Protein AF-A0A150SL17-F1 (afdb_monomer)

Sequence (230 aa):
MARSIPFDPTPYLRPPKLDVRQAVALSIALLSALPRDATDGMKRTARAVRKTTLAMNKAWDQKRRASGAPKPASKAKADYRVDTAWAALKMRVDACALLPAEAHPRAERAREIVRLLFPEGLEFLKLAMDLEWAESNALLGRIAEDDALGKDLVAITGPEFLAEVRAAHEAYGEVLGITKAHEAPADVAALREPLRELVSAIGDYLLQVVAGVDRERPETVQSARAALAP

Radius of gyration: 32.73 Å; Cα contacts (8 Å, |Δi|>4): 212; chains: 1; bounding box: 56×26×106 Å

pLDDT: mean 86.22, std 15.2, range [35.78, 98.62]

Mean predicted aligned error: 14.67 Å

Secondary structure (DSSP, 8-state):
---PPP---GGGSS-----HHHHHHHHHHHHHT--TT--HHHHHHHHHHHHHHHHHHHHHHHHHHHTTSPPS--HHHHHHHHHHHHHHHHHHHHHHHTS-TTT-THHHHHHHHHHHH-TTTTGGGGS-HHHHHHHHHHHHHHHHH-HHHHHHHHHHH-HHHHHHHHHHHHHHHHHHTSSSPPPS-HHHHHHHHHHHHHHHHHHHHHHHHHHT--TT-HHHHHHHHHHT--

Foldseek 3Di:
DDPQDDDDLVVLLAFDDDDLVRLLVVLVLLLVLQDPPADPLLVVLNVLLVVLSVVLVVLVVVLVVVVVPDDLQALVRLLVQLLVLLVLLLVLLVVLLPDDCVVPVLNVVSVVLCCVQPVPHSVLSVDDLVSSLVSLVVSVVVLVVDVVNVVSSCVRRPPVSVVSNVVSSCSSCVNVCNNPPPPPPVPVVSNPVSSVSSSVSSSSSSVSLVVQDDSVDVVSVVSSCSSPVD

Structure (mmCIF, N/CA/C/O backbone):
data_AF-A0A150SL17-F1
#
_entry.id   AF-A0A150SL17-F1
#
loop_
_atom_site.group_PDB
_atom_site.id
_atom_site.type_symbol
_atom_site.label_atom_id
_atom_site.label_alt_id
_atom_site.label_comp_id
_atom_site.label_asym_id
_atom_site.label_entity_id
_atom_site.label_seq_id
_atom_site.pdbx_PDB_ins_code
_atom_site.Cartn_x
_atom_site.Cartn_y
_atom_site.Cartn_z
_atom_site.occupancy
_atom_site.B_iso_or_equiv
_atom_site.auth_seq_id
_atom_site.auth_comp_id
_atom_site.auth_asym_id
_atom_site.auth_atom_id
_atom_site.pdbx_PDB_model_num
ATOM 1 N N . MET A 1 1 ? -35.765 -9.775 60.567 1.00 46.03 1 MET A N 1
ATOM 2 C CA . MET A 1 1 ? -34.375 -9.636 60.081 1.00 46.03 1 MET A CA 1
ATOM 3 C C . MET A 1 1 ? -34.415 -9.619 58.562 1.00 46.03 1 MET A C 1
ATOM 5 O O . MET A 1 1 ? -34.905 -10.583 57.983 1.00 46.03 1 MET A O 1
ATOM 9 N N . ALA A 1 2 ? -34.032 -8.511 57.922 1.00 52.84 2 ALA A N 1
ATOM 10 C CA . ALA A 1 2 ? -34.023 -8.422 56.462 1.00 52.84 2 ALA A CA 1
ATOM 11 C C . ALA A 1 2 ? -32.976 -9.401 55.904 1.00 52.84 2 ALA A C 1
ATOM 13 O O . ALA A 1 2 ? -31.840 -9.429 56.372 1.00 52.84 2 ALA A O 1
ATOM 14 N N . ARG A 1 3 ? -33.367 -10.258 54.953 1.00 57.28 3 ARG A N 1
ATOM 15 C CA . ARG A 1 3 ? -32.444 -11.198 54.301 1.00 57.28 3 ARG A CA 1
ATOM 16 C C . ARG A 1 3 ? -31.442 -10.388 53.471 1.00 57.28 3 ARG A C 1
ATOM 18 O O . ARG A 1 3 ? -31.843 -9.774 52.486 1.00 57.28 3 ARG A O 1
ATOM 25 N N . SER A 1 4 ? -30.169 -10.383 53.869 1.00 60.91 4 SER A N 1
ATOM 26 C CA . SER A 1 4 ? -29.088 -9.778 53.082 1.00 60.91 4 SER A CA 1
ATOM 27 C C . SER A 1 4 ? -29.035 -10.445 51.704 1.00 60.91 4 SER A C 1
ATOM 29 O O . SER A 1 4 ? -28.953 -11.671 51.604 1.00 60.91 4 SER A O 1
ATOM 31 N N . ILE A 1 5 ? -29.147 -9.651 50.637 1.00 68.94 5 ILE A N 1
ATOM 32 C CA . ILE A 1 5 ? -29.019 -10.156 49.269 1.00 68.94 5 ILE A CA 1
ATOM 33 C C . ILE A 1 5 ? -27.518 -10.327 48.986 1.00 68.94 5 ILE A C 1
ATOM 35 O O . ILE A 1 5 ? -26.783 -9.342 49.065 1.00 68.94 5 ILE A O 1
ATOM 39 N N . PRO A 1 6 ? -27.037 -11.535 48.633 1.00 81.62 6 PRO A N 1
ATOM 40 C CA . PRO A 1 6 ? -25.618 -11.747 48.373 1.00 81.62 6 PRO A CA 1
ATOM 41 C C . PRO A 1 6 ? -25.156 -10.926 47.160 1.00 81.62 6 PRO A C 1
ATOM 43 O O . PRO A 1 6 ? -25.767 -10.977 46.090 1.00 81.62 6 PRO A O 1
ATOM 46 N N . PHE A 1 7 ? -24.067 -10.176 47.317 1.00 86.25 7 PHE A N 1
ATOM 47 C CA . PHE A 1 7 ? -23.418 -9.414 46.250 1.00 86.25 7 PHE A CA 1
ATOM 48 C C . PHE A 1 7 ? -21.916 -9.704 46.265 1.00 86.25 7 PHE A C 1
ATOM 50 O O . PHE A 1 7 ? -21.233 -9.397 47.251 1.00 86.25 7 PHE A O 1
ATOM 57 N N . ASP A 1 8 ? -21.429 -10.310 45.181 1.00 89.12 8 ASP A N 1
ATOM 58 C CA . ASP A 1 8 ? -20.013 -10.592 44.957 1.00 89.12 8 ASP A CA 1
ATOM 59 C C . ASP A 1 8 ? -19.391 -9.481 44.091 1.00 89.12 8 ASP A C 1
ATOM 61 O O . ASP A 1 8 ? -19.753 -9.354 42.919 1.00 89.12 8 ASP A O 1
ATOM 65 N N . PRO A 1 9 ? -18.480 -8.657 44.644 1.00 89.06 9 PRO A N 1
ATOM 66 C CA . PRO A 1 9 ? -17.829 -7.589 43.895 1.00 89.06 9 PRO A CA 1
ATOM 67 C C . PRO A 1 9 ? -16.685 -8.088 42.999 1.00 89.06 9 PRO A C 1
ATOM 69 O O . PRO A 1 9 ? -16.216 -7.337 42.144 1.00 89.06 9 PRO A O 1
ATOM 72 N N . THR A 1 10 ? -16.211 -9.324 43.189 1.00 89.88 10 THR A N 1
ATOM 73 C CA . THR A 1 10 ? -14.970 -9.843 42.591 1.00 89.88 10 THR A CA 1
ATOM 74 C C . THR A 1 10 ? -14.913 -9.728 41.060 1.00 89.88 10 THR A C 1
ATOM 76 O O . THR A 1 10 ? -13.873 -9.293 40.554 1.00 89.88 10 THR A O 1
ATOM 79 N N . PRO A 1 11 ? -15.991 -10.018 40.298 1.00 88.31 11 PRO A N 1
ATOM 80 C CA . PRO A 1 11 ? -15.974 -9.908 38.835 1.00 88.31 11 PRO A CA 1
ATOM 81 C C . PRO A 1 11 ? -15.748 -8.483 38.312 1.00 88.31 11 PRO A C 1
ATOM 83 O O . PRO A 1 11 ? -15.332 -8.309 37.171 1.00 88.31 11 PRO A O 1
ATOM 86 N N . TYR A 1 12 ? -16.004 -7.466 39.138 1.00 89.69 12 TYR A N 1
ATOM 87 C CA . TYR A 1 12 ? -16.005 -6.058 38.735 1.00 89.69 12 TYR A CA 1
ATOM 88 C C . TYR A 1 12 ? -14.719 -5.315 39.118 1.00 89.69 12 TYR A C 1
ATOM 90 O O . TYR A 1 12 ? -14.548 -4.153 38.757 1.00 89.69 12 TYR A O 1
ATOM 98 N N . LEU A 1 13 ? -13.797 -5.970 39.836 1.00 86.44 13 LEU A N 1
ATOM 99 C CA . LEU A 1 13 ? -12.537 -5.360 40.284 1.00 86.44 13 LEU A CA 1
ATOM 100 C C . LEU A 1 13 ? -11.527 -5.157 39.149 1.00 86.44 13 LEU A C 1
ATOM 102 O O . LEU A 1 13 ? -10.597 -4.362 39.280 1.00 86.44 13 LEU A O 1
ATOM 106 N N . ARG A 1 14 ? -11.683 -5.884 38.038 1.00 82.75 14 ARG A N 1
ATOM 107 C CA . ARG A 1 14 ? -10.845 -5.740 36.850 1.00 82.75 14 ARG A CA 1
ATOM 108 C C . ARG A 1 14 ? -11.740 -5.667 35.613 1.00 82.75 14 ARG A C 1
ATOM 110 O O . ARG A 1 14 ? -12.498 -6.607 35.383 1.00 82.75 14 ARG A O 1
ATOM 117 N N . PRO A 1 15 ? -11.625 -4.616 34.785 1.00 80.31 15 PRO A N 1
ATOM 118 C CA . PRO A 1 15 ? -12.366 -4.565 33.536 1.00 80.31 15 PRO A CA 1
ATOM 119 C C . PRO A 1 15 ? -11.930 -5.710 32.599 1.00 80.31 15 PRO A C 1
ATOM 121 O O . PRO A 1 15 ? -10.758 -6.112 32.614 1.00 80.31 15 PRO A O 1
ATOM 124 N N . PRO A 1 16 ? -12.849 -6.257 31.784 1.00 80.38 16 PRO A N 1
ATOM 125 C CA . PRO A 1 16 ? -12.538 -7.353 30.873 1.00 80.38 16 PRO A CA 1
ATOM 126 C C . PRO A 1 16 ? -11.528 -6.930 29.796 1.00 80.38 16 PRO A C 1
ATOM 128 O O . PRO A 1 16 ? -11.310 -5.746 29.532 1.00 80.38 16 PRO A O 1
ATOM 131 N N . LYS A 1 17 ? -10.903 -7.915 29.142 1.00 85.12 17 LYS A N 1
ATOM 132 C CA . LYS A 1 17 ? -10.100 -7.662 27.938 1.00 85.12 17 LYS A CA 1
ATOM 133 C C . LYS A 1 17 ? -11.054 -7.366 26.784 1.00 85.12 17 LYS A C 1
ATOM 135 O O . LYS A 1 17 ? -11.817 -8.247 26.403 1.00 85.12 17 LYS A O 1
ATOM 140 N N . LEU A 1 18 ? -10.999 -6.148 26.253 1.00 83.56 18 LEU A N 1
ATOM 141 C CA . LEU A 1 18 ? -11.913 -5.671 25.217 1.00 83.56 18 LEU A CA 1
ATOM 142 C C . LEU A 1 18 ? -11.140 -5.178 23.994 1.00 83.56 18 LEU A C 1
ATOM 144 O O . LEU A 1 18 ? -10.108 -4.518 24.129 1.00 83.56 18 LEU A O 1
ATOM 148 N N . ASP A 1 19 ? -11.672 -5.455 22.807 1.00 81.81 19 ASP A N 1
ATOM 149 C CA . ASP A 1 19 ? -11.332 -4.709 21.598 1.00 81.81 19 ASP A CA 1
ATOM 150 C C . ASP A 1 19 ? -12.090 -3.364 21.529 1.00 81.81 19 ASP A C 1
ATOM 152 O O . ASP A 1 19 ? -12.929 -3.049 22.375 1.00 81.81 19 ASP A O 1
ATOM 156 N N . VAL A 1 20 ? -11.806 -2.548 20.509 1.00 79.56 20 VAL A N 1
ATOM 157 C CA . VAL A 1 20 ? -12.430 -1.224 20.331 1.00 79.56 20 VAL A CA 1
ATOM 158 C C . VAL A 1 20 ? -13.957 -1.290 20.236 1.00 79.56 20 VAL A C 1
ATOM 160 O O . VAL A 1 20 ? -14.644 -0.478 20.854 1.00 79.56 20 VAL A O 1
ATOM 163 N N . ARG A 1 21 ? -14.508 -2.229 19.460 1.00 80.12 21 ARG A N 1
ATOM 164 C CA . ARG A 1 21 ? -15.960 -2.321 19.246 1.00 80.12 21 ARG A CA 1
ATOM 165 C C . ARG A 1 21 ? -16.650 -2.802 20.512 1.00 80.12 21 ARG A C 1
ATOM 167 O O . ARG A 1 21 ? -17.685 -2.255 20.878 1.00 80.12 21 ARG A O 1
ATOM 174 N N . GLN A 1 22 ? -16.052 -3.779 21.187 1.00 84.62 22 GLN A N 1
ATOM 175 C CA . GLN A 1 22 ? -16.533 -4.294 22.461 1.00 84.62 22 GLN A CA 1
ATOM 176 C C . GLN A 1 22 ? -16.503 -3.208 23.544 1.00 84.62 22 GLN A C 1
ATOM 178 O O . GLN A 1 22 ? -17.488 -3.040 24.257 1.00 84.62 22 GLN A O 1
ATOM 183 N N . ALA A 1 23 ? -15.427 -2.418 23.628 1.00 86.88 23 ALA A N 1
ATOM 184 C CA . ALA A 1 23 ? -15.307 -1.328 24.595 1.00 86.88 23 ALA A CA 1
ATOM 185 C C . ALA A 1 23 ? -16.341 -0.214 24.367 1.00 86.88 23 ALA A C 1
ATOM 187 O O . ALA A 1 23 ? -16.942 0.263 25.327 1.00 86.88 23 ALA A O 1
ATOM 188 N N . VAL A 1 24 ? -16.593 0.171 23.109 1.00 84.81 24 VAL A N 1
ATOM 189 C CA . VAL A 1 24 ? -17.626 1.167 22.763 1.00 84.81 24 VAL A CA 1
ATOM 190 C C . VAL A 1 24 ? -19.038 0.628 23.014 1.00 84.81 24 VAL A C 1
ATOM 192 O O . VAL A 1 24 ? -19.893 1.351 23.518 1.00 84.81 24 VAL A O 1
ATOM 195 N N . ALA A 1 25 ? -19.305 -0.637 22.682 1.00 85.12 25 ALA A N 1
ATOM 196 C CA . ALA A 1 25 ? -20.612 -1.244 22.922 1.00 85.12 25 ALA A CA 1
ATOM 197 C C . ALA A 1 25 ? -20.915 -1.345 24.425 1.00 85.12 25 ALA A C 1
ATOM 199 O O . ALA A 1 25 ? -21.986 -0.924 24.869 1.00 85.12 25 ALA A O 1
ATOM 200 N N . LEU A 1 26 ? -19.949 -1.831 25.211 1.00 90.94 26 LEU A N 1
ATOM 201 C CA . LEU A 1 26 ? -20.079 -1.940 26.661 1.00 90.94 26 LEU A CA 1
ATOM 202 C C . LEU A 1 26 ? -20.258 -0.564 27.311 1.00 90.94 26 LEU A C 1
ATOM 204 O O . LEU A 1 26 ? -21.114 -0.406 28.177 1.00 90.94 26 LEU A O 1
ATOM 208 N N . SER A 1 27 ? -19.508 0.455 26.880 1.00 91.06 27 SER A N 1
ATOM 209 C CA . SER A 1 27 ? -19.639 1.794 27.456 1.00 91.06 27 SER A CA 1
ATOM 210 C C . SER A 1 27 ? -21.027 2.396 27.228 1.00 91.06 27 SER A C 1
ATOM 212 O O . SER A 1 27 ? -21.600 2.972 28.150 1.00 91.06 27 SER A O 1
ATOM 214 N N . ILE A 1 28 ? -21.615 2.219 26.041 1.00 87.81 28 ILE A N 1
ATOM 215 C CA . ILE A 1 28 ? -22.987 2.663 25.747 1.00 87.81 28 ILE A CA 1
ATOM 216 C C . ILE A 1 28 ? -23.998 1.922 26.628 1.00 87.81 28 ILE A C 1
ATOM 218 O O . ILE A 1 28 ? -24.913 2.551 27.169 1.00 87.81 28 ILE A O 1
ATOM 222 N N . ALA A 1 29 ? -23.830 0.609 26.797 1.00 90.38 29 ALA A N 1
ATOM 223 C CA . ALA A 1 29 ? -24.728 -0.199 27.611 1.00 90.38 29 ALA A CA 1
ATOM 224 C C . ALA A 1 29 ? -24.665 0.196 29.098 1.00 90.38 29 ALA A C 1
ATOM 226 O O . ALA A 1 29 ? -25.706 0.450 29.702 1.00 90.38 29 ALA A O 1
ATOM 227 N N . LEU A 1 30 ? -23.462 0.375 29.657 1.00 92.62 30 LEU A N 1
ATOM 228 C CA . LEU A 1 30 ? -23.260 0.833 31.039 1.00 92.62 30 LEU A CA 1
ATOM 229 C C . LEU A 1 30 ? -23.825 2.240 31.281 1.00 92.62 30 LEU A C 1
ATOM 231 O O . LEU A 1 30 ? -24.457 2.484 32.307 1.00 92.62 30 LEU A O 1
ATOM 235 N N . LEU A 1 31 ? -23.641 3.167 30.333 1.00 92.75 31 LEU A N 1
ATOM 236 C CA . LEU A 1 31 ? -24.219 4.514 30.419 1.00 92.75 31 LEU A CA 1
ATOM 237 C C . LEU A 1 31 ? -25.751 4.496 30.360 1.00 92.75 31 LEU A C 1
ATOM 239 O O . LEU A 1 31 ? -26.393 5.322 31.005 1.00 92.75 31 LEU A O 1
ATOM 243 N N . SER A 1 32 ? -26.329 3.565 29.599 1.00 91.94 32 SER A N 1
ATOM 244 C CA . SER A 1 32 ? -27.784 3.387 29.497 1.00 91.94 32 SER A CA 1
ATOM 245 C C . SER A 1 32 ? -28.373 2.731 30.747 1.00 91.94 32 SER A C 1
ATOM 247 O O . SER A 1 32 ? -29.519 3.000 31.097 1.00 91.94 32 SER A O 1
ATOM 249 N N . ALA A 1 33 ? -27.581 1.903 31.431 1.00 93.56 33 ALA A N 1
ATOM 250 C CA . ALA A 1 33 ? -27.942 1.239 32.677 1.00 93.56 33 ALA A CA 1
ATOM 251 C C . ALA A 1 33 ? -27.667 2.091 33.933 1.00 93.56 33 ALA A C 1
ATOM 253 O O . ALA A 1 33 ? -27.888 1.619 35.048 1.00 93.56 33 ALA A O 1
ATOM 254 N N . LEU A 1 34 ? -27.192 3.337 33.785 1.00 92.88 34 LEU A N 1
ATOM 255 C CA . LEU A 1 34 ? -26.924 4.229 34.915 1.00 92.88 34 LEU A CA 1
ATOM 256 C C . LEU A 1 34 ? -28.197 4.419 35.771 1.00 92.88 34 LEU A C 1
ATOM 258 O O . LEU A 1 34 ? -29.212 4.889 35.245 1.00 92.88 34 LEU A O 1
ATOM 262 N N . PRO A 1 35 ? -28.161 4.120 37.085 1.00 89.00 35 PRO A N 1
ATOM 263 C CA . PRO A 1 35 ? -29.331 4.260 37.944 1.00 89.00 35 PRO A CA 1
ATOM 264 C C . PRO A 1 35 ? -29.845 5.699 38.033 1.00 89.00 35 PRO A C 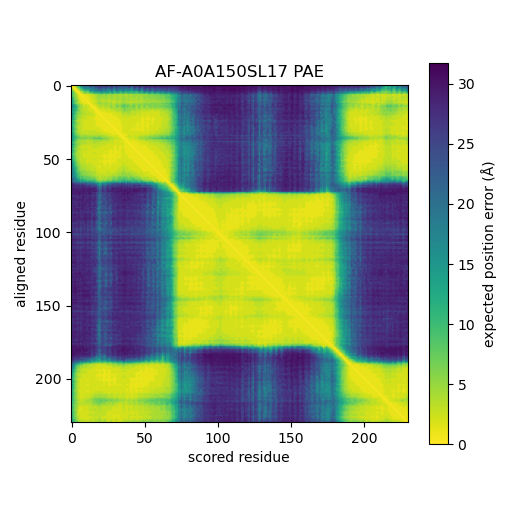1
ATOM 266 O O . PRO A 1 35 ? -29.077 6.664 38.006 1.00 89.00 35 PRO A O 1
ATOM 269 N N . ARG A 1 36 ? -31.162 5.860 38.208 1.00 86.19 36 ARG A N 1
ATOM 270 C CA . ARG A 1 36 ? -31.786 7.188 38.387 1.00 86.19 36 ARG A CA 1
ATOM 271 C C . ARG A 1 36 ? -31.316 7.882 39.666 1.00 86.19 36 ARG A C 1
ATOM 273 O O . ARG A 1 36 ? -31.176 9.101 39.691 1.00 86.19 36 ARG A O 1
ATOM 280 N N . ASP A 1 37 ? -31.051 7.100 40.702 1.00 86.00 37 ASP A N 1
ATOM 281 C CA . ASP A 1 37 ? -30.538 7.506 42.008 1.00 86.00 37 ASP A CA 1
ATOM 282 C C . ASP A 1 37 ? -29.000 7.452 42.088 1.00 86.00 37 ASP A C 1
ATOM 284 O O . ASP A 1 37 ? -28.433 7.409 43.177 1.00 86.00 37 ASP A O 1
ATOM 288 N N . ALA A 1 38 ? -28.306 7.490 40.941 1.00 89.44 38 ALA A N 1
ATOM 289 C CA . ALA A 1 38 ? -26.850 7.427 40.883 1.00 89.44 38 ALA A CA 1
ATOM 290 C C . ALA A 1 38 ? -26.166 8.464 41.794 1.00 89.44 38 ALA A C 1
ATOM 292 O O . ALA A 1 38 ? -26.488 9.662 41.780 1.00 89.44 38 ALA A O 1
ATOM 293 N N . THR A 1 39 ? -25.153 7.999 42.527 1.00 92.31 39 THR A N 1
ATOM 294 C CA . THR A 1 39 ? -24.317 8.838 43.390 1.00 92.31 39 THR A CA 1
ATOM 295 C C . THR A 1 39 ? -23.487 9.827 42.570 1.00 92.31 39 THR A C 1
ATOM 297 O O . THR A 1 39 ? -23.286 9.671 41.360 1.00 92.31 39 THR A O 1
ATOM 300 N N . ASP A 1 40 ? -22.935 10.847 43.226 1.00 93.12 40 ASP A N 1
ATOM 301 C CA . ASP A 1 40 ? -22.041 11.800 42.557 1.00 93.12 40 ASP A CA 1
ATOM 302 C C . ASP A 1 40 ? -20.766 11.137 42.023 1.00 93.12 40 ASP A C 1
ATOM 304 O O . ASP A 1 40 ? -20.216 11.568 41.005 1.00 93.12 40 ASP A O 1
ATOM 308 N N . GLY A 1 41 ? -20.314 10.063 42.678 1.00 93.50 41 GLY A N 1
ATOM 309 C CA . GLY A 1 41 ? -19.240 9.196 42.200 1.00 93.50 41 GLY A CA 1
ATOM 310 C C . GLY A 1 41 ? -19.592 8.542 40.865 1.00 93.50 41 GLY A C 1
ATOM 311 O O . GLY A 1 41 ? -18.896 8.776 39.877 1.00 93.50 41 GLY A O 1
ATOM 312 N N . MET A 1 42 ? -20.725 7.830 40.811 1.00 94.44 42 MET A N 1
ATOM 313 C CA . MET A 1 42 ? -21.234 7.173 39.597 1.00 94.44 42 MET A CA 1
ATOM 314 C C . MET A 1 42 ? -21.459 8.170 38.453 1.00 94.44 42 MET A C 1
ATOM 316 O O . MET A 1 42 ? -21.043 7.934 37.322 1.00 94.44 42 MET A O 1
ATOM 320 N N . LYS A 1 43 ? -22.070 9.329 38.732 1.00 95.81 43 LYS A N 1
ATOM 321 C CA . LYS A 1 43 ? -22.304 10.373 37.719 1.00 95.81 43 LYS A CA 1
ATOM 322 C C . LYS A 1 43 ? -20.996 10.918 37.148 1.00 95.81 43 LYS A C 1
ATOM 324 O O . LYS A 1 43 ? -20.909 11.213 35.956 1.00 95.81 43 LYS A O 1
ATOM 329 N N . ARG A 1 44 ? -19.973 11.092 37.989 1.00 97.25 44 ARG A N 1
ATOM 330 C CA . ARG A 1 44 ? -18.657 11.598 37.578 1.00 97.25 44 ARG A CA 1
ATOM 331 C C . ARG A 1 44 ? -17.929 10.602 36.684 1.00 97.25 44 ARG A C 1
ATOM 333 O O . ARG A 1 44 ? -17.446 11.007 35.628 1.00 97.25 44 ARG A O 1
ATOM 340 N N . THR A 1 45 ? -17.881 9.330 37.067 1.00 96.69 45 THR A N 1
ATOM 341 C CA . THR A 1 45 ? -17.229 8.284 36.267 1.00 96.69 45 THR A CA 1
ATOM 342 C C . THR A 1 45 ? -18.018 7.970 34.998 1.00 96.69 45 THR A C 1
ATOM 344 O O . THR A 1 45 ? -17.409 7.843 33.942 1.00 96.69 45 THR A O 1
ATOM 347 N N . ALA A 1 46 ? -19.354 8.017 35.018 1.00 95.88 46 ALA A N 1
ATOM 348 C CA . ALA A 1 46 ? -20.174 7.941 33.803 1.00 95.88 46 ALA A CA 1
ATOM 349 C C . ALA A 1 46 ? -19.850 9.077 32.810 1.00 95.88 46 ALA A C 1
ATOM 351 O O . ALA A 1 46 ? -19.710 8.851 31.607 1.00 95.88 46 ALA A O 1
ATOM 352 N N . ARG A 1 47 ? -19.648 10.315 33.290 1.00 97.56 47 ARG A N 1
ATOM 353 C CA . ARG A 1 47 ? -19.171 11.413 32.426 1.00 97.56 47 ARG A CA 1
ATOM 354 C C . ARG A 1 47 ? -17.786 11.126 31.838 1.00 97.56 47 ARG A C 1
ATOM 356 O O . ARG A 1 47 ? -17.564 11.441 30.669 1.00 97.56 47 ARG A O 1
ATOM 363 N N . ALA A 1 48 ? -16.881 10.521 32.610 1.00 96.25 48 ALA A N 1
ATOM 364 C CA . ALA A 1 48 ? -15.564 10.114 32.123 1.00 96.25 48 ALA A CA 1
ATOM 365 C C . ALA A 1 48 ? -15.667 9.026 31.040 1.00 96.25 48 ALA A C 1
ATOM 367 O O . ALA A 1 48 ? -15.107 9.215 29.964 1.00 96.25 48 ALA A O 1
ATOM 368 N N . VAL A 1 49 ? -16.467 7.974 31.263 1.00 95.50 49 VAL A N 1
ATOM 369 C CA . VAL A 1 49 ? -16.761 6.914 30.278 1.00 95.50 49 VAL A CA 1
ATOM 370 C C . VAL A 1 49 ? -17.325 7.503 28.986 1.00 95.50 49 VAL A C 1
ATOM 372 O O . VAL A 1 49 ? -16.882 7.157 27.891 1.00 95.50 49 VAL A O 1
ATOM 375 N N . ARG A 1 50 ? -18.271 8.446 29.079 1.00 94.69 50 ARG A N 1
ATOM 376 C CA . ARG A 1 50 ? -18.815 9.131 27.898 1.00 94.69 50 ARG A CA 1
ATOM 377 C C . ARG A 1 50 ? -17.735 9.918 27.153 1.00 94.69 50 ARG A C 1
ATOM 379 O O . ARG A 1 50 ? -17.663 9.836 25.928 1.00 94.69 50 ARG A O 1
ATOM 386 N N . LYS A 1 51 ? -16.896 10.669 27.874 1.00 95.56 51 LYS A N 1
ATOM 387 C CA . LYS A 1 51 ? -15.800 11.457 27.288 1.00 95.56 51 LYS A CA 1
ATOM 388 C C . LYS A 1 51 ? -14.799 10.560 26.553 1.00 95.56 51 LYS A C 1
ATOM 390 O O . LYS A 1 51 ? -14.478 10.850 25.402 1.00 95.56 51 LYS A O 1
ATOM 395 N N . THR A 1 52 ? -14.338 9.480 27.178 1.00 93.81 52 THR A N 1
ATOM 396 C CA . THR A 1 52 ? -13.369 8.551 26.574 1.00 93.81 52 THR A CA 1
ATOM 397 C C . THR A 1 52 ? -13.985 7.745 25.432 1.00 93.81 52 THR A C 1
ATOM 399 O O . THR A 1 52 ? -13.320 7.528 24.427 1.00 93.81 52 THR A O 1
ATOM 402 N N . THR A 1 53 ? -15.279 7.409 25.492 1.00 89.88 53 THR A N 1
ATOM 403 C CA . THR A 1 53 ? -16.002 6.785 24.365 1.00 89.88 53 THR A CA 1
ATOM 404 C C . THR A 1 53 ? -16.046 7.706 23.145 1.00 89.88 53 THR A C 1
ATOM 406 O O . THR A 1 53 ? -15.785 7.271 22.025 1.00 89.88 53 THR A O 1
ATOM 409 N N . LEU A 1 54 ? -16.336 8.999 23.340 1.00 88.88 54 LEU A N 1
ATOM 410 C CA . LEU A 1 54 ? -16.304 9.985 22.255 1.00 88.88 54 LEU A CA 1
ATOM 411 C C . LEU A 1 54 ? -14.888 10.167 21.694 1.00 88.88 54 LEU A C 1
ATOM 413 O O . LEU A 1 54 ? -14.731 10.270 20.479 1.00 88.88 54 LEU A O 1
ATOM 417 N N . ALA A 1 55 ? -13.862 10.175 22.551 1.00 86.56 55 ALA A N 1
ATOM 418 C CA . ALA A 1 55 ? -12.465 10.242 22.124 1.00 86.56 55 ALA A CA 1
ATOM 419 C C . ALA A 1 55 ? -12.048 8.996 21.321 1.00 86.56 55 ALA A C 1
ATOM 421 O O . ALA A 1 55 ? -11.456 9.138 20.254 1.00 86.56 55 ALA A O 1
ATOM 422 N N . MET A 1 56 ? -12.431 7.797 21.772 1.00 89.25 56 MET A N 1
ATOM 423 C CA . MET A 1 56 ? -12.207 6.529 21.072 1.00 89.25 56 MET A CA 1
ATOM 424 C C . MET A 1 56 ? -12.904 6.516 19.708 1.00 89.25 56 MET A C 1
ATOM 426 O O . MET A 1 56 ? -12.265 6.205 18.708 1.00 89.25 56 MET A O 1
ATOM 430 N N . ASN A 1 57 ? -14.176 6.923 19.632 1.00 80.94 57 ASN A N 1
ATOM 431 C CA . ASN A 1 57 ? -14.902 7.030 18.363 1.00 80.94 57 ASN A CA 1
ATOM 432 C C . ASN A 1 57 ? -14.276 8.072 17.432 1.00 80.94 57 ASN A C 1
ATOM 434 O O . ASN A 1 57 ? -14.130 7.811 16.244 1.00 80.94 57 ASN A O 1
ATOM 438 N N . LYS A 1 58 ? -13.836 9.222 17.960 1.00 83.00 58 LYS A N 1
ATOM 439 C CA . LYS A 1 58 ? -13.119 10.239 17.181 1.00 83.00 58 LYS A CA 1
ATOM 440 C C . LYS A 1 58 ? -11.799 9.694 16.636 1.00 83.00 58 LYS A C 1
ATOM 442 O O . LYS A 1 58 ? -11.529 9.890 15.457 1.00 83.00 58 LYS A O 1
ATOM 447 N N . ALA A 1 59 ? -11.007 9.003 17.454 1.00 81.25 59 ALA A N 1
ATOM 448 C CA . ALA A 1 59 ? -9.757 8.373 17.030 1.00 81.25 59 ALA A CA 1
ATOM 449 C C . ALA A 1 59 ? -10.008 7.258 16.001 1.00 81.25 59 ALA A C 1
ATOM 451 O O . ALA A 1 59 ? -9.295 7.157 15.006 1.00 81.25 59 ALA A O 1
ATOM 452 N N . TRP A 1 60 ? -11.064 6.464 16.189 1.00 75.75 60 TRP A N 1
ATOM 453 C CA . TRP A 1 60 ? -11.486 5.423 15.254 1.00 75.75 60 TRP A CA 1
ATOM 454 C C . TRP A 1 60 ? -11.979 5.999 13.921 1.00 75.75 60 TRP A C 1
ATOM 456 O O . TRP A 1 60 ? -11.636 5.482 12.861 1.00 75.75 60 TRP A O 1
ATOM 466 N N . ASP A 1 61 ? -12.725 7.103 13.944 1.00 68.06 61 ASP A N 1
ATOM 467 C CA . ASP A 1 61 ? -13.167 7.817 12.746 1.00 68.06 61 ASP A CA 1
ATOM 468 C C . ASP A 1 61 ? -12.019 8.537 12.043 1.00 68.06 61 ASP A C 1
ATOM 470 O O . ASP A 1 61 ? -11.957 8.522 10.818 1.00 68.06 61 ASP A O 1
ATOM 474 N N . GLN A 1 62 ? -11.095 9.143 12.790 1.00 70.38 62 GLN A N 1
ATOM 475 C CA . GLN A 1 62 ? -9.863 9.713 12.246 1.00 70.38 62 GLN A CA 1
ATOM 476 C C . GLN A 1 62 ? -9.023 8.630 11.577 1.00 70.38 62 GLN A C 1
ATOM 478 O O . GLN A 1 62 ? -8.602 8.833 10.444 1.00 70.38 62 GLN A O 1
ATOM 483 N N . LYS A 1 63 ? -8.874 7.458 12.210 1.00 67.56 63 LYS A N 1
ATOM 484 C CA . LYS A 1 63 ? -8.261 6.287 11.583 1.00 67.56 63 LYS A CA 1
ATOM 485 C C . LYS A 1 63 ? -9.017 5.893 10.323 1.00 67.56 63 LYS A C 1
ATOM 487 O O . LYS A 1 63 ? -8.409 5.808 9.273 1.00 67.56 63 LYS A O 1
ATOM 492 N N . ARG A 1 64 ? -10.339 5.718 10.379 1.00 61.81 64 ARG A N 1
ATOM 493 C CA . ARG A 1 64 ? -11.159 5.329 9.219 1.00 61.81 64 ARG A CA 1
ATOM 494 C C . ARG A 1 64 ? -11.063 6.333 8.066 1.00 61.81 64 ARG A C 1
ATOM 496 O O . ARG A 1 64 ? -11.082 5.918 6.915 1.00 61.81 64 ARG A O 1
ATOM 503 N N . ARG A 1 65 ? -10.947 7.630 8.362 1.00 57.19 65 ARG A N 1
ATOM 504 C CA . ARG A 1 65 ? -10.740 8.705 7.377 1.00 57.19 65 ARG A CA 1
ATOM 505 C C . ARG A 1 65 ? -9.312 8.729 6.841 1.00 57.19 65 ARG A C 1
ATOM 507 O O . ARG A 1 65 ? -9.145 8.904 5.645 1.00 57.19 65 ARG A O 1
ATOM 514 N N . ALA A 1 66 ? -8.307 8.482 7.678 1.00 53.75 66 ALA A N 1
ATOM 515 C CA . ALA A 1 66 ? -6.920 8.302 7.250 1.00 53.75 66 ALA A CA 1
ATOM 516 C C . ALA A 1 66 ? -6.752 7.032 6.393 1.00 53.75 66 ALA A C 1
ATOM 518 O O . ALA A 1 66 ? -6.052 7.053 5.392 1.00 53.75 66 ALA A O 1
ATOM 519 N N . SER A 1 67 ? -7.480 5.957 6.711 1.00 48.62 67 SER A N 1
ATOM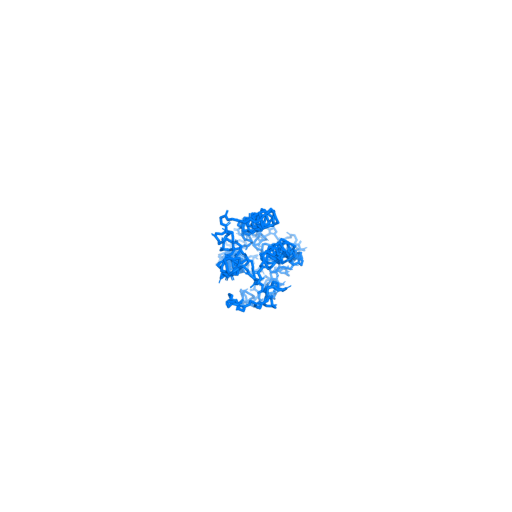 520 C CA . SER A 1 67 ? -7.630 4.745 5.892 1.00 48.62 67 SER A CA 1
ATOM 521 C C . SER A 1 67 ? -8.562 4.933 4.683 1.00 48.62 67 SER A C 1
ATOM 523 O O . SER A 1 67 ? -8.669 4.030 3.855 1.00 48.62 67 SER A O 1
ATOM 525 N N . GLY A 1 68 ? -9.277 6.062 4.621 1.00 39.44 68 GLY A N 1
ATOM 526 C CA . GLY A 1 68 ? -10.149 6.497 3.528 1.00 39.44 68 GLY A CA 1
ATOM 527 C C . GLY A 1 68 ? -9.494 7.532 2.609 1.00 39.44 68 GLY A C 1
ATOM 528 O O . GLY A 1 68 ? -10.078 7.879 1.584 1.00 39.44 68 GLY A O 1
ATOM 529 N N . ALA A 1 69 ? -8.275 7.986 2.930 1.00 38.50 69 ALA A N 1
ATOM 530 C CA . ALA A 1 69 ? -7.354 8.468 1.911 1.00 38.50 69 ALA A CA 1
ATOM 531 C C . ALA A 1 69 ? -7.146 7.329 0.897 1.00 38.50 69 ALA A C 1
ATOM 533 O O . ALA A 1 69 ? -7.216 6.160 1.299 1.00 38.50 69 ALA A O 1
ATOM 534 N N . PRO A 1 70 ? -6.956 7.621 -0.403 1.00 35.78 70 PRO A N 1
ATOM 535 C CA . PRO A 1 70 ? -6.851 6.579 -1.412 1.00 35.78 70 PRO A CA 1
ATOM 536 C C . PRO A 1 70 ? -5.800 5.574 -0.952 1.00 35.78 70 PRO A C 1
ATOM 538 O O . PRO A 1 70 ? -4.649 5.946 -0.728 1.00 35.78 70 PRO A O 1
ATOM 541 N N . LYS A 1 71 ? -6.205 4.311 -0.761 1.00 46.41 71 LYS A N 1
ATOM 542 C CA . LYS A 1 71 ? -5.235 3.226 -0.623 1.00 46.41 71 LYS A CA 1
ATOM 543 C C . LYS A 1 71 ? -4.239 3.392 -1.777 1.00 46.41 71 LYS A C 1
ATOM 545 O O . LYS A 1 71 ? -4.711 3.594 -2.904 1.00 46.41 71 LYS A O 1
ATOM 550 N N . PRO A 1 72 ? -2.922 3.248 -1.553 1.00 46.44 72 PRO A N 1
ATOM 551 C CA . PRO A 1 72 ? -2.054 2.930 -2.676 1.00 46.44 72 PRO A CA 1
ATOM 552 C C . PRO A 1 72 ? -2.706 1.703 -3.336 1.00 46.44 72 PRO A C 1
ATOM 554 O O . PRO A 1 72 ? -3.196 0.824 -2.613 1.00 46.44 72 PRO A O 1
ATOM 557 N N . ALA A 1 73 ? -2.927 1.755 -4.656 1.00 55.59 73 ALA A N 1
ATOM 558 C CA . ALA A 1 73 ? -3.756 0.797 -5.395 1.00 55.59 73 ALA A CA 1
ATOM 559 C C . ALA A 1 73 ? -3.555 -0.613 -4.813 1.00 55.59 73 ALA A C 1
ATOM 561 O O . ALA A 1 73 ? -2.411 -0.999 -4.606 1.00 55.59 73 ALA A O 1
ATOM 562 N N . SER A 1 74 ? -4.627 -1.340 -4.438 1.00 74.88 74 SER A N 1
ATOM 563 C CA . SER A 1 74 ? -4.492 -2.684 -3.826 1.00 74.88 74 SER A CA 1
ATOM 564 C C . SER A 1 74 ? -3.391 -3.464 -4.540 1.00 74.88 74 SER A C 1
ATOM 566 O O . SER A 1 74 ? -3.392 -3.360 -5.754 1.00 74.88 74 SER A O 1
ATOM 568 N N . LYS A 1 75 ? -2.512 -4.221 -3.863 1.00 79.50 75 LYS A N 1
ATOM 569 C CA . LYS A 1 75 ? -1.382 -4.940 -4.504 1.00 79.50 75 LYS A CA 1
ATOM 570 C C . LYS A 1 75 ? -1.707 -5.459 -5.912 1.00 79.50 75 LYS A C 1
ATOM 572 O O . LYS A 1 75 ? -1.076 -5.021 -6.855 1.00 79.50 75 LYS A O 1
ATOM 577 N N . ALA A 1 76 ? -2.816 -6.187 -6.062 1.00 82.12 76 ALA A N 1
ATOM 578 C CA . ALA A 1 76 ? -3.334 -6.684 -7.345 1.00 82.12 76 ALA A CA 1
ATOM 579 C C . ALA A 1 76 ? -3.643 -5.625 -8.437 1.00 82.12 76 ALA A C 1
ATOM 581 O O . ALA A 1 76 ? -3.537 -5.899 -9.617 1.00 82.12 76 ALA A O 1
ATOM 582 N N . LYS A 1 77 ? -4.072 -4.415 -8.074 1.00 86.69 77 LYS A N 1
ATOM 583 C CA . LYS A 1 77 ? -4.263 -3.280 -8.995 1.00 86.69 77 LYS A CA 1
ATOM 584 C C . LYS A 1 77 ? -2.945 -2.603 -9.370 1.00 86.69 77 LYS A C 1
ATOM 586 O O . LYS A 1 77 ? -2.867 -2.058 -10.463 1.00 86.69 77 LYS A O 1
ATOM 591 N N . ALA A 1 78 ? -1.977 -2.549 -8.455 1.00 88.62 78 ALA A N 1
ATOM 592 C CA . ALA A 1 78 ? -0.660 -1.981 -8.740 1.00 88.62 78 ALA A CA 1
ATOM 593 C C . ALA A 1 78 ? 0.142 -2.915 -9.658 1.00 88.62 78 ALA A C 1
ATOM 595 O O . ALA A 1 78 ? 0.632 -2.459 -10.682 1.00 88.62 78 ALA A O 1
ATOM 596 N N . ASP A 1 79 ? 0.131 -4.205 -9.327 1.00 92.00 79 ASP A N 1
ATOM 597 C CA . ASP A 1 79 ? 0.563 -5.360 -10.125 1.00 92.00 79 ASP A CA 1
ATOM 598 C C . ASP A 1 79 ? -0.067 -5.331 -11.531 1.00 92.00 79 ASP A C 1
ATOM 600 O O . ASP A 1 79 ? 0.608 -5.053 -12.515 1.00 92.00 79 ASP A O 1
ATOM 604 N N . TYR A 1 80 ? -1.402 -5.358 -11.627 1.00 93.69 80 TYR A N 1
ATOM 605 C CA . TYR A 1 80 ? -2.092 -5.233 -12.918 1.00 93.69 80 TYR A CA 1
ATOM 606 C C . TYR A 1 80 ? -1.700 -3.979 -13.724 1.00 93.69 80 TYR A C 1
ATOM 608 O O . TYR A 1 80 ? -1.641 -4.014 -14.956 1.00 93.69 80 TYR A O 1
ATOM 616 N N . ARG A 1 81 ? -1.469 -2.839 -13.059 1.00 95.81 81 ARG A N 1
ATOM 617 C CA . ARG A 1 81 ? -1.086 -1.590 -13.733 1.00 95.81 81 ARG A CA 1
ATOM 618 C C . ARG A 1 81 ? 0.328 -1.681 -14.304 1.00 95.81 81 ARG A C 1
ATOM 620 O O . ARG A 1 81 ? 0.517 -1.257 -15.443 1.00 95.81 81 ARG A O 1
ATOM 627 N N . VAL A 1 82 ? 1.295 -2.195 -13.540 1.00 96.69 82 VAL A N 1
ATOM 628 C CA . VAL A 1 82 ? 2.682 -2.333 -14.009 1.00 96.69 82 VAL A CA 1
ATOM 629 C C . VAL A 1 82 ? 2.781 -3.384 -15.118 1.00 96.69 82 VAL A C 1
ATOM 631 O O . VAL A 1 82 ? 3.389 -3.094 -16.150 1.00 96.69 82 VAL A O 1
ATOM 634 N N . ASP A 1 83 ? 2.044 -4.493 -15.002 1.00 98.06 83 ASP A N 1
ATOM 635 C CA . ASP A 1 83 ? 1.901 -5.506 -16.052 1.00 98.06 83 ASP A CA 1
ATOM 636 C C . ASP A 1 83 ? 1.380 -4.901 -17.353 1.00 98.06 83 ASP A C 1
ATOM 638 O O . ASP A 1 83 ? 1.956 -5.062 -18.432 1.00 98.06 83 ASP A O 1
ATOM 642 N N . THR A 1 84 ? 0.277 -4.156 -17.245 1.00 98.00 84 THR A N 1
ATOM 643 C CA . THR A 1 84 ? -0.369 -3.524 -18.396 1.00 98.00 84 THR A CA 1
ATOM 644 C C . THR A 1 84 ? 0.551 -2.490 -19.042 1.00 98.00 84 THR A C 1
ATOM 646 O O . THR A 1 84 ? 0.611 -2.410 -20.269 1.00 98.00 84 THR A O 1
ATOM 649 N N . ALA A 1 85 ? 1.282 -1.706 -18.245 1.00 98.31 85 ALA A N 1
ATOM 650 C CA . ALA A 1 85 ? 2.204 -0.695 -18.752 1.00 98.3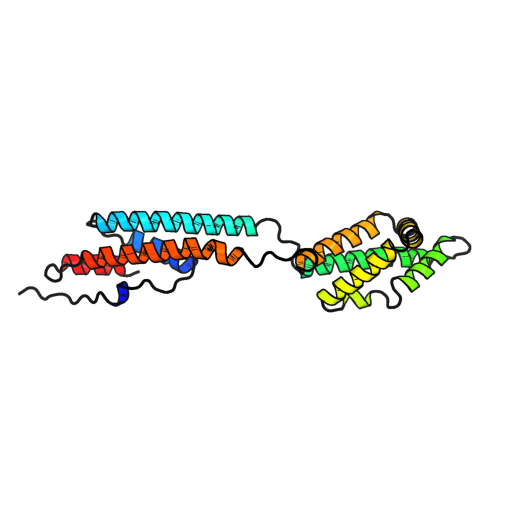1 85 ALA A CA 1
ATOM 651 C C . ALA A 1 85 ? 3.365 -1.330 -19.537 1.00 98.31 85 ALA A C 1
ATOM 653 O O . ALA A 1 85 ? 3.651 -0.905 -20.661 1.00 98.31 85 ALA A O 1
ATOM 654 N N . TRP A 1 86 ? 3.989 -2.381 -18.994 1.00 98.62 86 TRP A N 1
ATOM 655 C CA . TRP A 1 86 ? 5.047 -3.124 -19.683 1.00 98.62 86 TRP A CA 1
ATOM 656 C C . TRP A 1 86 ? 4.539 -3.817 -20.948 1.00 98.62 86 TRP A C 1
ATOM 658 O O . TRP A 1 86 ? 5.189 -3.736 -21.995 1.00 98.62 86 TRP A O 1
ATOM 668 N N . ALA A 1 87 ? 3.353 -4.430 -20.890 1.00 98.50 87 ALA A N 1
ATOM 669 C CA . ALA A 1 87 ? 2.722 -5.045 -22.051 1.00 98.50 87 ALA A CA 1
ATOM 670 C C . ALA A 1 87 ? 2.451 -4.026 -23.164 1.00 98.50 87 ALA A C 1
ATOM 6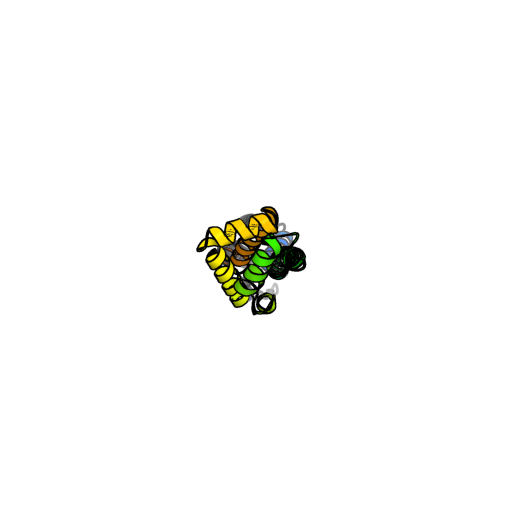72 O O . ALA A 1 87 ? 2.823 -4.255 -24.317 1.00 98.50 87 ALA A O 1
ATOM 673 N N . ALA A 1 88 ? 1.875 -2.872 -22.824 1.00 98.50 88 ALA A N 1
ATOM 674 C CA . ALA A 1 88 ? 1.587 -1.811 -23.781 1.00 98.50 88 ALA A CA 1
ATOM 675 C C . ALA A 1 88 ? 2.864 -1.247 -24.423 1.00 98.50 88 ALA A C 1
ATOM 677 O O . ALA A 1 88 ? 2.914 -1.070 -25.643 1.00 98.50 88 ALA A O 1
ATOM 678 N N . LEU A 1 89 ? 3.914 -1.008 -23.626 1.00 98.62 89 LEU A N 1
ATOM 679 C CA . LEU A 1 89 ? 5.212 -0.565 -24.133 1.00 98.62 89 LEU A CA 1
ATOM 680 C C . LEU A 1 89 ? 5.786 -1.589 -25.121 1.00 98.62 89 LEU A C 1
ATOM 682 O O . LEU A 1 89 ? 6.150 -1.220 -26.240 1.00 98.62 89 LEU A O 1
ATOM 686 N N . LYS A 1 90 ? 5.815 -2.876 -24.750 1.00 98.38 90 LYS A N 1
ATOM 687 C CA . LYS A 1 90 ? 6.336 -3.938 -25.618 1.00 98.38 90 LYS A CA 1
ATOM 688 C C . LYS A 1 90 ? 5.532 -4.066 -26.911 1.00 98.38 90 LYS A C 1
ATOM 690 O O . LYS A 1 90 ? 6.135 -4.130 -27.977 1.00 98.38 90 LYS A O 1
ATOM 695 N N . MET A 1 91 ? 4.198 -4.024 -26.852 1.00 98.50 91 MET A N 1
ATOM 696 C CA . MET A 1 91 ? 3.337 -4.087 -28.043 1.00 98.50 91 MET A CA 1
ATOM 697 C C . MET A 1 91 ? 3.682 -3.005 -29.074 1.00 98.50 91 MET A C 1
ATOM 699 O O . MET A 1 91 ? 3.648 -3.260 -30.276 1.00 98.50 91 MET A O 1
ATOM 703 N N . ARG A 1 92 ? 4.036 -1.795 -28.624 1.00 98.12 92 ARG A N 1
ATOM 704 C CA . ARG A 1 92 ? 4.440 -0.693 -29.512 1.00 98.12 92 ARG A CA 1
ATOM 705 C C . ARG A 1 92 ? 5.790 -0.954 -30.174 1.00 98.12 92 ARG A C 1
ATOM 707 O O . ARG A 1 92 ? 5.930 -0.707 -31.373 1.00 98.12 92 ARG A O 1
ATOM 714 N N . VAL A 1 93 ? 6.762 -1.463 -29.415 1.00 98.25 93 VAL A N 1
ATOM 715 C CA . VAL A 1 93 ? 8.074 -1.831 -29.966 1.00 98.25 93 VAL A CA 1
ATOM 716 C C . VAL A 1 93 ? 7.925 -2.986 -30.957 1.00 98.25 93 VAL A C 1
ATOM 718 O O . VAL A 1 93 ? 8.418 -2.881 -32.077 1.00 98.25 93 VAL A O 1
ATOM 721 N N . ASP A 1 94 ? 7.186 -4.037 -30.595 1.00 98.31 94 ASP A N 1
ATOM 722 C CA . ASP A 1 94 ? 6.926 -5.190 -31.462 1.00 98.31 94 ASP A CA 1
ATOM 723 C C . ASP A 1 94 ? 6.243 -4.761 -32.766 1.00 98.31 94 ASP A C 1
ATOM 725 O O . ASP A 1 94 ? 6.674 -5.152 -33.848 1.00 98.31 94 ASP A O 1
ATOM 729 N N . ALA A 1 95 ? 5.220 -3.903 -32.692 1.00 98.19 95 ALA A N 1
ATOM 730 C CA . ALA A 1 95 ? 4.530 -3.400 -33.877 1.00 98.19 95 ALA A CA 1
ATOM 731 C C . ALA A 1 95 ? 5.478 -2.658 -34.834 1.00 98.19 95 ALA A C 1
ATOM 733 O O . ALA A 1 95 ? 5.378 -2.823 -36.049 1.00 98.19 95 ALA A O 1
ATOM 734 N N . CYS A 1 96 ? 6.423 -1.874 -34.305 1.00 98.19 96 CYS A N 1
ATOM 735 C CA . CYS A 1 96 ? 7.451 -1.227 -35.121 1.00 98.19 96 CYS A CA 1
ATOM 736 C C . CYS A 1 96 ? 8.448 -2.245 -35.697 1.00 98.19 96 CYS A C 1
ATOM 738 O O . CYS A 1 96 ? 8.809 -2.159 -36.870 1.00 98.19 96 CYS A O 1
ATOM 740 N N . ALA A 1 97 ? 8.846 -3.238 -34.899 1.00 98.00 97 ALA A N 1
ATOM 741 C CA . ALA A 1 97 ? 9.777 -4.292 -35.289 1.00 98.00 97 ALA A CA 1
ATOM 742 C C . ALA A 1 97 ? 9.233 -5.222 -36.388 1.00 98.00 97 ALA A C 1
ATOM 744 O O . ALA A 1 97 ? 10.023 -5.897 -37.046 1.00 98.00 97 ALA A O 1
ATOM 745 N N . LEU A 1 98 ? 7.915 -5.268 -36.602 1.00 97.69 98 LEU A N 1
ATOM 746 C CA . LEU A 1 98 ? 7.282 -6.037 -37.680 1.00 97.69 98 LEU A CA 1
ATOM 747 C C . LEU A 1 98 ? 7.347 -5.349 -39.051 1.00 97.69 98 LEU A C 1
ATOM 749 O O . LEU A 1 98 ? 7.090 -5.995 -40.066 1.00 97.69 98 LEU A O 1
ATOM 753 N N . LEU A 1 99 ? 7.671 -4.055 -39.107 1.00 97.81 99 LEU A N 1
ATOM 754 C CA . L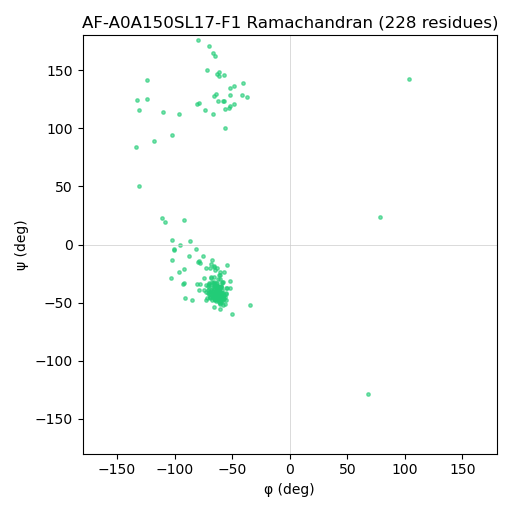EU A 1 99 ? 7.719 -3.323 -40.370 1.00 97.81 99 LEU A CA 1
ATOM 755 C C . LEU A 1 99 ? 8.940 -3.739 -41.226 1.00 97.81 99 LEU A C 1
ATOM 757 O O . LEU A 1 99 ? 9.991 -4.095 -40.679 1.00 97.81 99 LEU A O 1
ATOM 761 N N . PRO A 1 100 ? 8.841 -3.668 -42.570 1.00 96.50 100 PRO A N 1
ATOM 762 C CA . PRO A 1 100 ? 9.991 -3.835 -43.461 1.00 96.50 100 PRO A CA 1
ATOM 763 C C . PRO A 1 100 ? 11.031 -2.738 -43.216 1.00 96.50 100 PRO A C 1
ATOM 765 O O . PRO A 1 100 ? 10.716 -1.547 -43.306 1.00 96.50 100 PRO A O 1
ATOM 768 N N . ALA A 1 101 ? 12.269 -3.119 -42.904 1.00 95.12 101 ALA A N 1
ATOM 769 C CA . ALA A 1 101 ? 13.311 -2.166 -42.517 1.00 95.12 101 ALA A CA 1
ATOM 770 C C . ALA A 1 101 ? 13.759 -1.266 -43.673 1.00 95.12 101 ALA A C 1
ATOM 772 O O . ALA A 1 101 ? 14.153 -0.123 -43.447 1.00 95.12 101 ALA A O 1
ATOM 773 N N . GLU A 1 102 ? 13.643 -1.756 -44.905 1.00 94.69 102 GLU A N 1
ATOM 774 C CA . GLU A 1 102 ? 14.003 -1.044 -46.128 1.00 94.69 102 GLU A CA 1
ATOM 775 C C . GLU A 1 102 ? 13.156 0.223 -46.306 1.00 94.69 102 GLU A C 1
ATOM 777 O O . GLU A 1 102 ? 13.654 1.250 -46.763 1.00 94.69 102 GLU A O 1
ATOM 782 N N . ALA A 1 103 ? 11.880 0.159 -45.912 1.00 95.75 103 ALA A N 1
ATOM 783 C CA . ALA A 1 103 ? 10.950 1.286 -45.950 1.00 95.75 103 ALA A CA 1
ATOM 784 C C . ALA A 1 103 ? 10.847 2.019 -44.600 1.00 95.75 103 ALA A C 1
ATOM 786 O O . ALA A 1 103 ? 10.493 3.199 -44.553 1.00 95.75 103 ALA A O 1
ATOM 787 N N . HIS A 1 104 ? 11.161 1.335 -43.496 1.00 95.31 104 HIS A N 1
ATOM 788 C CA . HIS A 1 104 ? 11.026 1.849 -42.137 1.00 95.31 104 HIS A CA 1
ATOM 789 C C . HIS A 1 104 ? 12.296 1.567 -41.320 1.00 95.31 104 HIS A C 1
ATOM 791 O O . HIS A 1 104 ? 12.322 0.621 -40.533 1.00 95.31 104 HIS A O 1
ATOM 797 N N . PRO A 1 105 ? 13.336 2.417 -41.415 1.00 91.56 105 PRO A N 1
ATOM 798 C CA . PRO A 1 105 ? 14.632 2.166 -40.771 1.00 91.56 105 PRO A CA 1
ATOM 799 C C . PRO A 1 105 ? 14.575 1.957 -39.248 1.00 91.56 105 PRO A C 1
ATOM 801 O O . PRO A 1 105 ? 15.434 1.292 -38.674 1.00 91.56 105 PRO A O 1
ATOM 804 N N . ARG A 1 106 ? 13.538 2.479 -38.572 1.00 94.12 106 ARG A N 1
ATOM 805 C CA . ARG A 1 106 ? 13.313 2.264 -37.130 1.00 94.12 106 ARG A CA 1
ATOM 806 C C . ARG A 1 106 ? 12.994 0.806 -36.769 1.00 94.12 106 ARG A C 1
ATOM 808 O O . ARG A 1 106 ? 13.152 0.444 -35.608 1.00 94.12 106 ARG A O 1
ATOM 815 N N . ALA A 1 107 ? 12.576 -0.022 -37.729 1.00 97.69 107 ALA A N 1
ATOM 816 C CA . ALA A 1 107 ? 12.220 -1.418 -37.488 1.00 97.69 107 ALA A CA 1
ATOM 817 C C . ALA A 1 107 ? 13.416 -2.257 -37.012 1.00 97.69 107 ALA A C 1
ATOM 819 O O . ALA A 1 107 ? 13.258 -3.067 -36.100 1.00 97.69 107 ALA A O 1
ATOM 820 N N . GLU A 1 108 ? 14.622 -2.033 -37.555 1.00 97.12 108 GLU A N 1
ATOM 821 C CA . GLU A 1 108 ? 15.826 -2.728 -37.066 1.00 97.12 108 GLU A CA 1
ATOM 822 C C . GLU A 1 108 ? 16.151 -2.342 -35.630 1.00 97.12 108 GLU A C 1
ATOM 824 O O . GLU A 1 108 ? 16.379 -3.206 -34.781 1.00 97.12 108 GLU A O 1
ATOM 829 N N . ARG A 1 109 ? 16.079 -1.043 -35.326 1.00 97.00 109 ARG A N 1
ATOM 830 C CA . ARG A 1 109 ? 16.309 -0.571 -33.965 1.00 97.00 109 ARG A CA 1
ATOM 831 C C . ARG A 1 109 ? 15.271 -1.131 -32.993 1.00 97.00 109 ARG A C 1
ATOM 833 O O . ARG A 1 109 ? 15.624 -1.548 -31.896 1.00 97.00 109 ARG A O 1
ATOM 840 N N . ALA A 1 110 ? 14.008 -1.230 -33.402 1.00 98.19 110 ALA A N 1
ATOM 841 C CA . ALA A 1 110 ? 12.974 -1.882 -32.606 1.00 98.19 110 ALA A CA 1
ATOM 842 C C . ALA A 1 110 ? 13.284 -3.374 -32.361 1.00 98.19 110 ALA A C 1
ATOM 844 O O . ALA A 1 110 ? 13.156 -3.834 -31.229 1.00 98.19 110 ALA A O 1
ATOM 845 N N . ARG A 1 111 ? 13.772 -4.121 -33.367 1.00 98.19 111 ARG A N 1
ATOM 846 C CA . ARG A 1 111 ? 14.220 -5.521 -33.198 1.00 98.19 111 ARG A CA 1
ATOM 847 C C . ARG A 1 111 ? 15.376 -5.652 -32.202 1.00 98.19 111 ARG A C 1
ATOM 849 O O . ARG A 1 111 ? 15.412 -6.597 -31.415 1.00 98.19 111 ARG A O 1
ATOM 856 N N . GLU A 1 112 ? 16.331 -4.726 -32.222 1.00 97.19 112 GLU A N 1
ATOM 857 C CA . GLU A 1 112 ? 17.401 -4.659 -31.217 1.00 97.19 112 GLU A CA 1
ATOM 858 C C . GLU A 1 112 ? 16.852 -4.398 -29.815 1.00 97.19 112 GLU A C 1
ATOM 860 O O . GLU A 1 112 ? 17.189 -5.134 -28.892 1.00 97.19 112 GLU A O 1
ATOM 865 N N . ILE A 1 113 ? 15.960 -3.417 -29.664 1.00 97.75 113 ILE A N 1
ATOM 866 C CA . ILE A 1 113 ? 15.325 -3.091 -28.382 1.00 97.75 113 ILE A CA 1
ATOM 867 C C . ILE A 1 113 ? 14.558 -4.296 -27.827 1.00 97.75 113 ILE A C 1
ATOM 869 O O . ILE A 1 113 ? 14.691 -4.594 -26.642 1.00 97.75 113 ILE A O 1
ATOM 873 N N . VAL A 1 114 ? 13.811 -5.030 -28.664 1.00 97.94 114 VAL A N 1
ATOM 874 C CA . VAL A 1 114 ? 13.124 -6.263 -28.237 1.00 97.94 114 VAL A CA 1
ATOM 875 C C . VAL A 1 114 ? 14.122 -7.277 -27.685 1.00 97.94 114 VAL A C 1
ATOM 877 O O . VAL A 1 114 ? 13.900 -7.811 -26.604 1.00 97.94 114 VAL A O 1
ATOM 880 N N . ARG A 1 115 ? 15.247 -7.509 -28.369 1.00 97.06 115 ARG A N 1
ATOM 881 C CA . ARG A 1 115 ? 16.280 -8.449 -27.900 1.00 97.06 115 ARG A CA 1
ATOM 882 C C . ARG A 1 115 ? 16.966 -7.988 -26.610 1.00 97.06 115 ARG A C 1
ATOM 884 O O . ARG A 1 115 ? 17.319 -8.823 -25.787 1.00 97.06 115 ARG A O 1
ATOM 891 N N . LEU A 1 116 ? 17.164 -6.681 -26.440 1.00 95.81 116 LEU A N 1
ATOM 892 C CA . LEU A 1 116 ? 17.868 -6.103 -25.291 1.00 95.81 116 LEU A CA 1
ATOM 893 C C . LEU A 1 116 ? 17.006 -6.012 -24.027 1.00 95.81 116 LEU A C 1
ATOM 895 O O . LEU A 1 116 ? 17.522 -6.203 -22.924 1.00 95.81 116 LEU A O 1
ATOM 899 N N . LEU A 1 117 ? 15.724 -5.672 -24.173 1.00 96.75 117 LEU A N 1
ATOM 900 C CA . LEU A 1 117 ? 14.814 -5.430 -23.049 1.00 96.75 117 LEU A CA 1
ATOM 901 C C . LEU A 1 117 ? 13.855 -6.591 -22.788 1.00 96.75 117 LEU A C 1
ATOM 903 O O . LEU A 1 117 ? 13.453 -6.791 -21.649 1.00 96.75 117 LEU A O 1
ATOM 907 N N . PHE A 1 118 ? 13.507 -7.365 -23.816 1.00 97.00 118 PHE A N 1
ATOM 908 C CA . PHE A 1 118 ? 12.517 -8.439 -23.732 1.00 97.00 118 PHE A CA 1
ATOM 909 C C . PHE A 1 118 ? 13.034 -9.758 -24.339 1.00 97.00 118 PHE A C 1
ATOM 911 O O . PHE A 1 118 ? 12.327 -10.358 -25.158 1.00 97.00 118 PHE A O 1
ATOM 918 N N . PRO A 1 119 ? 14.242 -10.238 -23.969 1.00 94.94 119 PRO A N 1
ATOM 919 C CA . PRO A 1 119 ? 14.810 -11.467 -24.534 1.00 94.94 119 PRO A CA 1
ATOM 920 C C . PRO A 1 119 ? 13.918 -12.695 -24.298 1.00 94.94 119 PRO A C 1
ATOM 922 O O . PRO A 1 119 ? 13.830 -13.566 -25.159 1.00 94.94 119 PRO A O 1
ATOM 925 N N . GLU A 1 120 ? 13.206 -12.721 -23.171 1.00 94.31 120 GLU A N 1
ATOM 926 C CA . GLU A 1 120 ? 12.224 -13.750 -22.802 1.00 94.31 120 GLU A CA 1
ATOM 927 C C . GLU A 1 120 ? 10.783 -13.212 -22.875 1.00 94.31 120 GLU A C 1
ATOM 929 O O . GLU A 1 120 ? 9.858 -13.741 -22.268 1.00 94.31 120 GLU A O 1
ATOM 934 N N . GLY A 1 121 ? 10.563 -12.116 -23.603 1.00 95.75 121 GLY A N 1
ATOM 935 C CA . GLY A 1 121 ? 9.267 -11.449 -23.642 1.00 95.75 121 GLY A CA 1
ATOM 936 C C . GLY A 1 121 ? 8.907 -10.791 -22.306 1.00 95.75 121 GLY A C 1
ATOM 937 O O . GLY A 1 121 ? 9.674 -9.989 -21.783 1.00 95.75 121 GLY A O 1
ATOM 938 N N . LEU A 1 122 ? 7.707 -11.087 -21.802 1.00 97.94 122 LEU A N 1
ATOM 939 C CA . LEU A 1 122 ? 7.149 -10.528 -20.562 1.00 97.94 122 LEU A CA 1
ATOM 940 C C . LEU A 1 122 ? 7.043 -11.584 -19.448 1.00 97.94 122 LEU A C 1
ATOM 942 O O . LEU A 1 122 ? 6.224 -11.447 -18.546 1.00 97.94 122 LEU A O 1
ATOM 946 N N . GLU A 1 123 ? 7.831 -12.662 -19.507 1.00 96.44 123 GLU A N 1
ATOM 947 C CA . GLU A 1 123 ? 7.762 -13.738 -18.505 1.00 96.44 123 GLU A CA 1
ATOM 948 C C . GLU A 1 123 ? 8.093 -13.254 -17.083 1.00 96.44 123 GLU A C 1
ATOM 950 O O . GLU A 1 123 ? 7.552 -13.795 -16.119 1.00 96.44 123 GLU A O 1
ATOM 955 N N . PHE A 1 124 ? 8.883 -12.182 -16.942 1.00 91.94 124 PHE A N 1
ATOM 956 C CA . PHE A 1 124 ? 9.178 -11.570 -15.642 1.00 91.94 124 PHE A CA 1
ATOM 957 C C . PHE A 1 124 ? 7.927 -11.047 -14.911 1.00 91.94 124 PHE A C 1
ATOM 959 O O . PHE A 1 124 ? 7.931 -11.010 -13.685 1.00 91.94 124 PHE A O 1
ATOM 966 N N . LEU A 1 125 ? 6.839 -10.731 -15.632 1.00 95.44 125 LEU A N 1
ATOM 967 C CA . LEU A 1 125 ? 5.551 -10.319 -15.047 1.00 95.44 125 LEU A CA 1
ATOM 968 C C . LEU A 1 125 ? 4.846 -11.452 -14.278 1.00 95.44 125 LEU A C 1
ATOM 970 O O . LEU A 1 125 ? 3.888 -11.228 -13.555 1.00 95.44 125 LEU A O 1
ATOM 974 N N . LYS A 1 126 ? 5.294 -12.705 -14.434 1.00 92.06 126 LYS A N 1
ATOM 975 C CA . LYS A 1 126 ? 4.719 -13.871 -13.736 1.00 92.06 126 LYS A CA 1
ATOM 976 C C . LYS A 1 126 ? 5.471 -14.234 -12.455 1.00 92.06 126 LYS A C 1
ATOM 978 O O . LYS A 1 126 ? 5.143 -15.240 -11.820 1.00 92.06 126 LYS A O 1
ATOM 983 N N . LEU A 1 127 ? 6.523 -13.490 -12.118 1.00 82.44 127 LEU A N 1
ATOM 984 C CA . LEU A 1 127 ? 7.332 -13.734 -10.930 1.00 82.44 127 LEU A CA 1
ATOM 985 C C . LEU A 1 127 ? 6.551 -13.402 -9.649 1.00 82.44 127 LEU A C 1
ATOM 987 O O . LEU A 1 127 ? 5.460 -12.838 -9.672 1.00 82.44 127 LEU A O 1
ATOM 991 N N . ALA A 1 128 ? 7.119 -13.761 -8.496 1.00 78.81 128 ALA A N 1
ATOM 992 C CA . ALA A 1 128 ? 6.635 -13.215 -7.233 1.00 78.81 128 ALA A CA 1
ATOM 993 C C . ALA A 1 128 ? 6.805 -11.684 -7.230 1.00 78.81 128 ALA A C 1
ATOM 995 O O . ALA A 1 128 ? 7.786 -11.182 -7.767 1.00 78.81 128 ALA A O 1
ATOM 996 N N . MET A 1 129 ? 5.874 -10.957 -6.607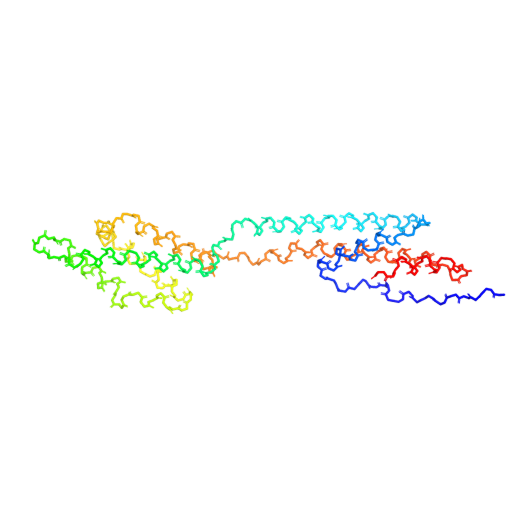 1.00 77.88 129 MET A N 1
ATOM 997 C CA . MET A 1 129 ? 5.764 -9.491 -6.707 1.00 77.88 129 MET A CA 1
ATOM 998 C C . MET A 1 129 ? 7.063 -8.716 -6.407 1.00 77.88 129 MET A C 1
ATOM 1000 O O . MET A 1 129 ? 7.363 -7.699 -7.025 1.00 77.88 129 MET A O 1
ATOM 1004 N N . ASP A 1 130 ? 7.850 -9.176 -5.437 1.00 71.19 130 ASP A N 1
ATOM 1005 C CA . ASP A 1 130 ? 9.143 -8.593 -5.073 1.00 71.19 130 ASP A CA 1
ATOM 1006 C C . ASP A 1 130 ? 10.226 -8.831 -6.135 1.00 71.19 130 ASP A C 1
ATOM 1008 O O . ASP A 1 130 ? 11.020 -7.933 -6.424 1.00 71.19 130 ASP A O 1
ATOM 1012 N N . LEU A 1 131 ? 10.228 -10.017 -6.743 1.00 71.56 131 LEU A N 1
ATOM 1013 C CA . LEU A 1 131 ? 11.118 -10.374 -7.848 1.00 71.56 131 LEU A CA 1
ATOM 1014 C C . LEU A 1 131 ? 10.714 -9.671 -9.149 1.00 71.56 131 LEU A C 1
ATOM 1016 O O . LEU A 1 131 ? 11.573 -9.154 -9.853 1.00 71.56 131 LEU A O 1
ATOM 1020 N N . GLU A 1 132 ? 9.417 -9.585 -9.433 1.00 90.69 132 GLU A N 1
ATOM 1021 C CA . GLU A 1 132 ? 8.870 -8.833 -10.564 1.00 90.69 132 GLU A CA 1
ATOM 1022 C C . GLU A 1 132 ? 9.277 -7.354 -10.490 1.00 90.69 132 GLU A C 1
ATOM 1024 O O . GLU A 1 132 ? 9.793 -6.787 -11.457 1.00 90.69 132 GLU A O 1
ATOM 1029 N N . TRP A 1 133 ? 9.130 -6.738 -9.310 1.00 90.56 133 TRP A N 1
ATOM 1030 C CA . TRP A 1 133 ? 9.578 -5.369 -9.077 1.00 90.56 133 TRP A CA 1
ATOM 1031 C C . TRP A 1 133 ? 11.090 -5.222 -9.294 1.00 90.56 133 TRP A C 1
ATOM 1033 O O . TRP A 1 133 ? 11.525 -4.258 -9.923 1.00 90.56 133 TRP A O 1
ATOM 1043 N N . ALA A 1 134 ? 11.903 -6.166 -8.809 1.00 76.88 134 ALA A N 1
ATOM 1044 C CA . ALA A 1 134 ? 13.354 -6.122 -8.983 1.00 76.88 134 ALA A CA 1
ATOM 1045 C C . ALA A 1 134 ? 13.771 -6.198 -10.464 1.00 76.88 134 ALA A C 1
ATOM 1047 O O . ALA A 1 134 ? 14.618 -5.411 -10.896 1.00 76.88 134 ALA A O 1
ATOM 1048 N N . GLU A 1 135 ? 13.140 -7.070 -11.253 1.00 88.44 135 GLU A N 1
ATOM 1049 C CA . GLU A 1 135 ? 13.379 -7.182 -12.698 1.00 88.44 135 GLU A CA 1
ATOM 1050 C C . GLU A 1 135 ? 12.919 -5.925 -13.452 1.00 88.44 135 GLU A C 1
ATOM 1052 O O . GLU A 1 135 ? 13.677 -5.350 -14.239 1.00 88.44 135 GLU A O 1
ATOM 1057 N N . SER A 1 136 ? 11.721 -5.413 -13.144 1.00 95.12 136 SER A N 1
ATOM 1058 C CA . SER A 1 136 ? 11.227 -4.132 -13.671 1.00 95.12 136 SER A CA 1
ATOM 1059 C C . SER A 1 136 ? 12.201 -2.983 -13.362 1.00 95.12 136 SER A C 1
ATOM 1061 O O . SER A 1 136 ? 12.510 -2.158 -14.229 1.00 95.12 136 SER A O 1
ATOM 1063 N N . ASN A 1 137 ? 12.763 -2.959 -12.148 1.00 94.38 137 ASN A N 1
ATOM 1064 C CA . ASN A 1 137 ? 13.754 -1.969 -11.737 1.00 94.38 137 ASN A CA 1
ATOM 1065 C C . ASN A 1 137 ? 15.066 -2.097 -12.527 1.00 94.38 137 ASN A C 1
ATOM 1067 O O . ASN A 1 137 ? 15.629 -1.084 -12.940 1.00 94.38 137 ASN A O 1
ATOM 1071 N N . ALA A 1 138 ? 15.546 -3.320 -12.764 1.00 89.56 138 ALA A N 1
ATOM 1072 C CA . ALA A 1 138 ? 16.753 -3.572 -13.547 1.00 89.56 138 ALA A CA 1
ATOM 1073 C C . ALA A 1 138 ? 16.592 -3.137 -15.015 1.00 89.56 138 ALA A C 1
ATOM 1075 O O . ALA A 1 138 ? 17.488 -2.499 -15.575 1.00 89.56 138 ALA A O 1
ATOM 1076 N N . LEU A 1 139 ? 15.433 -3.406 -15.628 1.00 96.75 139 LEU A N 1
ATOM 1077 C CA . LEU A 1 139 ? 15.116 -2.949 -16.986 1.00 96.75 139 LEU A CA 1
ATOM 1078 C C . LEU A 1 139 ? 15.056 -1.419 -17.072 1.00 96.75 139 LEU A C 1
ATOM 1080 O O . LEU A 1 139 ? 15.648 -0.826 -17.976 1.00 96.75 139 LEU A O 1
ATOM 1084 N N . LEU A 1 140 ? 14.390 -0.764 -16.116 1.00 97.12 140 LEU A N 1
ATOM 1085 C CA . LEU A 1 140 ? 14.360 0.699 -16.031 1.00 97.12 140 LEU A CA 1
ATOM 1086 C C . LEU A 1 140 ? 15.749 1.304 -15.795 1.00 97.12 140 LEU A C 1
ATOM 1088 O O . LEU A 1 140 ? 16.035 2.369 -16.348 1.00 97.12 140 LEU A O 1
ATOM 1092 N N . GLY A 1 141 ? 16.600 0.625 -15.021 1.00 89.44 141 GLY A N 1
ATOM 1093 C CA . GLY A 1 141 ? 18.010 0.969 -14.835 1.00 89.44 141 GLY A CA 1
ATOM 1094 C C . GLY A 1 141 ? 18.775 0.937 -16.154 1.00 89.44 141 GLY A C 1
ATOM 1095 O O . GLY A 1 141 ? 19.356 1.944 -16.542 1.00 89.44 141 GLY A O 1
ATOM 1096 N N . ARG A 1 142 ? 18.661 -0.154 -16.921 1.00 93.31 142 ARG A N 1
ATOM 1097 C CA . ARG A 1 142 ? 19.292 -0.284 -18.248 1.00 93.31 142 ARG A CA 1
ATOM 1098 C C . ARG A 1 142 ? 18.858 0.819 -19.218 1.00 93.31 142 ARG A C 1
ATOM 1100 O O . ARG A 1 142 ? 19.688 1.372 -19.930 1.00 93.31 142 ARG A O 1
ATOM 1107 N N . ILE A 1 143 ? 17.568 1.164 -19.230 1.00 96.56 143 ILE A N 1
ATOM 1108 C CA . ILE A 1 143 ? 17.030 2.262 -20.056 1.00 96.56 143 ILE A CA 1
ATOM 1109 C C . ILE A 1 143 ? 17.577 3.627 -19.606 1.00 96.56 143 ILE A C 1
ATOM 1111 O O . ILE A 1 143 ? 17.697 4.535 -20.422 1.00 96.56 143 ILE A O 1
ATOM 1115 N N . ALA A 1 144 ? 17.845 3.811 -18.311 1.00 91.88 144 ALA A N 1
ATOM 1116 C CA . ALA A 1 144 ? 18.371 5.064 -17.773 1.00 91.88 144 ALA A CA 1
ATOM 1117 C C . ALA A 1 144 ? 19.890 5.209 -17.963 1.00 91.88 144 ALA A C 1
ATOM 1119 O O . ALA A 1 144 ? 20.370 6.324 -18.149 1.00 91.88 144 ALA A O 1
ATOM 1120 N N . GLU A 1 145 ? 20.634 4.104 -17.907 1.00 92.75 145 GLU A N 1
ATOM 1121 C CA . GLU A 1 145 ? 22.088 4.073 -18.094 1.00 92.75 145 GLU A CA 1
ATOM 1122 C C . GLU A 1 145 ? 22.493 4.301 -19.558 1.00 92.75 145 GLU A C 1
ATOM 1124 O O . GLU A 1 145 ? 23.503 4.954 -19.821 1.00 92.75 145 GLU A O 1
ATOM 1129 N N . ASP A 1 146 ? 21.694 3.812 -20.512 1.00 94.00 146 ASP A N 1
ATOM 1130 C CA . ASP A 1 146 ? 21.890 4.033 -21.947 1.00 94.00 146 ASP A CA 1
ATOM 1131 C C . ASP A 1 146 ? 20.914 5.103 -22.477 1.00 94.00 146 ASP A C 1
ATOM 1133 O O . ASP A 1 146 ? 19.771 4.830 -22.852 1.00 94.00 146 ASP A O 1
ATOM 1137 N N . ASP A 1 147 ? 21.383 6.354 -22.527 1.00 91.25 147 ASP A N 1
ATOM 1138 C CA . ASP A 1 147 ? 20.608 7.507 -23.009 1.00 91.25 147 ASP A CA 1
ATOM 1139 C C . ASP A 1 147 ? 20.130 7.341 -24.466 1.00 91.25 147 ASP A C 1
ATOM 1141 O O . ASP A 1 147 ? 19.032 7.786 -24.817 1.00 91.25 147 ASP A O 1
ATOM 1145 N N . ALA A 1 148 ? 20.910 6.663 -25.318 1.00 94.62 148 ALA A N 1
ATOM 1146 C CA . ALA A 1 148 ? 20.513 6.403 -26.699 1.00 94.62 148 ALA A CA 1
ATOM 1147 C C . ALA A 1 148 ? 19.356 5.398 -26.750 1.00 94.62 148 ALA A C 1
ATOM 1149 O O . ALA A 1 148 ? 18.355 5.647 -27.424 1.00 94.62 148 ALA A O 1
ATOM 1150 N N . LEU A 1 149 ? 19.440 4.312 -25.974 1.00 96.12 149 LEU A N 1
ATOM 1151 C CA . LEU A 1 149 ? 18.357 3.337 -25.832 1.00 96.12 149 LEU A CA 1
ATOM 1152 C C . LEU A 1 149 ? 17.056 3.992 -25.353 1.00 96.12 149 LEU A C 1
ATOM 1154 O O . LEU A 1 149 ? 15.998 3.749 -25.935 1.00 96.12 149 LEU A O 1
ATOM 1158 N N . GLY A 1 150 ? 17.121 4.846 -24.328 1.00 95.44 150 GLY A N 1
ATOM 1159 C CA . GLY A 1 150 ? 15.950 5.564 -23.821 1.00 95.44 150 GLY A CA 1
ATOM 1160 C C . GLY A 1 150 ? 15.309 6.483 -24.866 1.00 95.44 150 GLY A C 1
ATOM 1161 O O . GLY A 1 150 ? 14.085 6.469 -25.035 1.00 95.44 150 GLY A O 1
ATOM 1162 N N . LYS A 1 151 ? 16.121 7.247 -25.605 1.00 97.25 151 LYS A N 1
ATOM 1163 C CA . LYS A 1 151 ? 15.648 8.138 -26.679 1.00 97.25 151 LYS A CA 1
ATOM 1164 C C . LYS A 1 151 ? 15.022 7.370 -27.837 1.00 97.25 151 LYS A C 1
ATOM 1166 O O . LYS A 1 151 ? 13.945 7.749 -28.297 1.00 97.25 151 LYS A O 1
ATOM 1171 N N . ASP A 1 152 ? 15.657 6.288 -28.275 1.00 97.62 152 ASP A N 1
ATOM 1172 C CA . ASP A 1 152 ? 15.146 5.446 -29.357 1.00 97.62 152 ASP A CA 1
ATOM 1173 C C . ASP A 1 152 ? 13.823 4.784 -28.967 1.00 97.62 152 ASP A C 1
ATOM 1175 O O . ASP A 1 152 ? 12.870 4.786 -29.749 1.00 97.62 152 ASP A O 1
ATOM 1179 N N . LEU A 1 153 ? 13.735 4.280 -27.732 1.00 97.69 153 LEU A N 1
ATOM 1180 C CA . LEU A 1 153 ? 12.518 3.688 -27.192 1.00 97.69 153 LEU A CA 1
ATOM 1181 C C . LEU A 1 153 ? 11.362 4.695 -27.207 1.00 97.69 153 LEU A C 1
ATOM 1183 O O . LEU A 1 153 ? 10.296 4.376 -27.729 1.00 97.69 153 LEU A O 1
ATOM 1187 N N . VAL A 1 154 ? 11.577 5.922 -26.719 1.00 97.81 154 VAL A N 1
ATOM 1188 C CA . VAL A 1 154 ? 10.568 6.999 -26.755 1.00 97.81 154 VAL A CA 1
ATOM 1189 C C . VAL A 1 154 ? 10.201 7.386 -28.188 1.00 97.81 154 VAL A C 1
ATOM 1191 O O . VAL A 1 154 ? 9.023 7.587 -28.484 1.00 97.81 154 VAL A O 1
ATOM 1194 N N . ALA A 1 155 ? 11.175 7.463 -29.096 1.00 97.06 155 ALA A N 1
ATOM 1195 C CA . ALA A 1 155 ? 10.930 7.797 -30.498 1.00 97.06 155 ALA A CA 1
ATOM 1196 C C . ALA A 1 155 ? 10.100 6.729 -31.236 1.00 97.06 155 ALA A C 1
ATOM 1198 O O . ALA A 1 155 ? 9.409 7.052 -32.208 1.00 97.06 155 ALA A O 1
ATOM 1199 N N . ILE A 1 156 ? 10.177 5.468 -30.802 1.00 97.31 156 ILE A N 1
ATOM 1200 C CA . ILE A 1 156 ? 9.415 4.344 -31.358 1.00 97.31 156 ILE A CA 1
ATOM 1201 C C . ILE A 1 156 ? 8.022 4.256 -30.733 1.00 97.31 15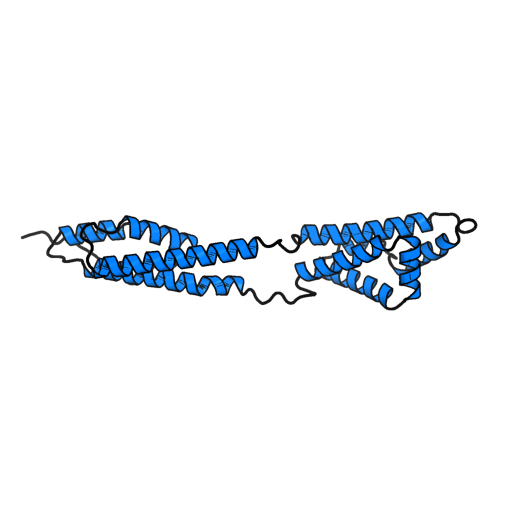6 ILE A C 1
ATOM 1203 O O . ILE A 1 156 ? 7.033 4.100 -31.451 1.00 97.31 156 ILE A O 1
ATOM 1207 N N . THR A 1 157 ? 7.922 4.336 -29.407 1.00 97.38 157 THR A N 1
ATOM 1208 C CA . THR A 1 157 ? 6.676 4.016 -28.700 1.00 97.38 157 THR A CA 1
ATOM 1209 C C . THR A 1 157 ? 5.784 5.231 -28.485 1.00 97.38 157 THR A C 1
ATOM 1211 O O . THR A 1 157 ? 4.564 5.091 -28.594 1.00 97.38 157 THR A O 1
ATOM 1214 N N . GLY A 1 158 ? 6.375 6.410 -28.292 1.00 96.25 158 GLY A N 1
ATOM 1215 C CA . GLY A 1 158 ? 5.727 7.603 -27.752 1.00 96.25 158 GLY A CA 1
ATOM 1216 C C . GLY A 1 158 ? 6.128 7.826 -26.284 1.00 96.25 158 GLY A C 1
ATOM 1217 O O . GLY A 1 158 ? 6.294 6.857 -25.535 1.00 96.25 158 GLY A O 1
ATOM 1218 N N . PRO A 1 159 ? 6.317 9.083 -25.840 1.00 95.06 159 PRO A N 1
ATOM 1219 C CA . PRO A 1 159 ? 6.794 9.389 -24.487 1.00 95.06 159 PRO A CA 1
ATOM 1220 C C . PRO A 1 159 ? 5.865 8.882 -23.375 1.00 95.06 159 PRO A C 1
ATOM 1222 O O . PRO A 1 159 ? 6.336 8.546 -22.288 1.00 95.06 159 PRO A O 1
ATOM 1225 N N . GLU A 1 160 ? 4.564 8.790 -23.639 1.00 94.44 160 GLU A N 1
ATOM 1226 C CA . GLU A 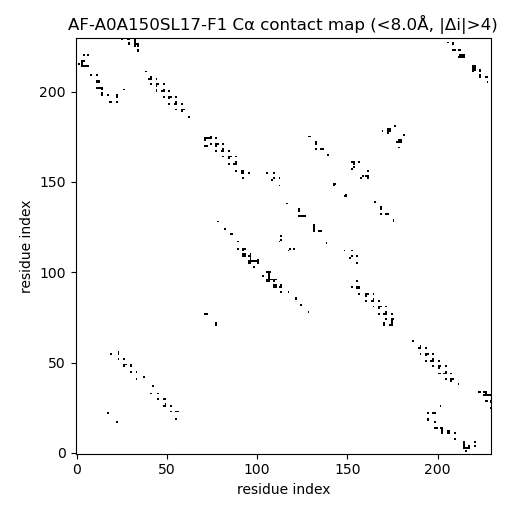1 160 ? 3.540 8.374 -22.685 1.00 94.44 160 GLU A CA 1
ATOM 1227 C C . GLU A 1 160 ? 3.714 6.929 -22.198 1.00 94.44 160 GLU A C 1
ATOM 1229 O O . GLU A 1 160 ? 3.443 6.644 -21.035 1.00 94.44 160 GLU A O 1
ATOM 1234 N N . PHE A 1 161 ? 4.227 6.026 -23.041 1.00 97.81 161 PHE A N 1
ATOM 1235 C CA . PHE A 1 161 ? 4.358 4.610 -22.689 1.00 97.81 161 PHE A CA 1
ATOM 1236 C C . PHE A 1 161 ? 5.479 4.383 -21.674 1.00 97.81 161 PHE A C 1
ATOM 1238 O O . PHE A 1 161 ? 5.276 3.718 -20.660 1.00 97.81 161 PHE A O 1
ATOM 1245 N N . LEU A 1 162 ? 6.658 4.969 -21.909 1.00 97.44 162 LEU A N 1
ATOM 1246 C CA . LEU A 1 162 ? 7.769 4.861 -20.961 1.00 97.44 162 LEU A CA 1
ATOM 1247 C C . LEU A 1 162 ? 7.489 5.656 -19.675 1.00 97.44 162 LEU A C 1
ATOM 1249 O O . LEU A 1 162 ? 7.885 5.224 -18.592 1.00 97.44 162 LEU A O 1
ATOM 1253 N N . ALA A 1 163 ? 6.794 6.793 -19.778 1.00 96.25 163 ALA A N 1
ATOM 1254 C CA . ALA A 1 163 ? 6.360 7.555 -18.611 1.00 96.25 163 ALA A CA 1
ATOM 1255 C C . ALA A 1 163 ? 5.396 6.744 -17.729 1.00 96.25 163 ALA A C 1
ATOM 1257 O O . ALA A 1 163 ? 5.576 6.712 -16.511 1.00 96.25 163 ALA A O 1
ATOM 1258 N N . GLU A 1 164 ? 4.428 6.042 -18.326 1.00 97.44 164 GLU A N 1
ATOM 1259 C CA . GLU A 1 164 ? 3.489 5.204 -17.577 1.00 97.44 164 GLU A CA 1
ATOM 1260 C C . GLU A 1 164 ? 4.180 4.001 -16.926 1.00 97.44 164 GLU A C 1
ATOM 1262 O O . GLU A 1 164 ? 3.901 3.721 -15.764 1.00 97.44 164 GLU A O 1
ATOM 1267 N N . VAL A 1 165 ? 5.138 3.345 -17.596 1.00 98.25 165 VAL A N 1
ATOM 1268 C CA . VAL A 1 165 ? 5.938 2.269 -16.972 1.00 98.25 165 VAL A CA 1
ATOM 1269 C C . VAL A 1 165 ? 6.677 2.780 -15.734 1.00 98.25 165 VAL A C 1
ATOM 1271 O O . VAL A 1 165 ? 6.616 2.148 -14.680 1.00 98.25 165 VAL A O 1
ATOM 1274 N N . ARG A 1 166 ? 7.326 3.950 -15.815 1.00 96.62 166 ARG A N 1
ATOM 1275 C CA . ARG A 1 166 ? 8.023 4.550 -14.662 1.00 96.62 166 ARG A CA 1
ATOM 1276 C C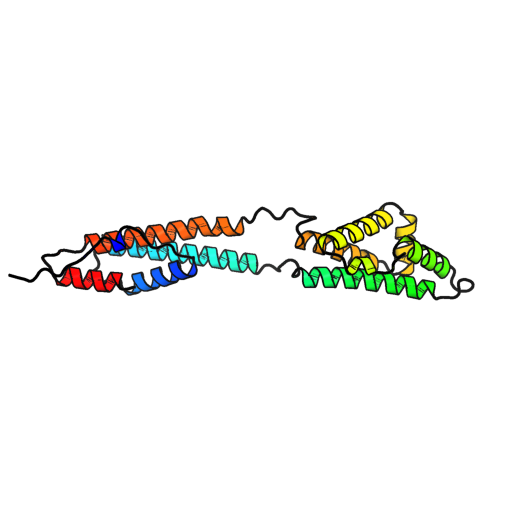 . ARG A 1 166 ? 7.059 4.867 -13.517 1.00 96.62 166 ARG A C 1
ATOM 1278 O O . ARG A 1 166 ? 7.337 4.514 -12.374 1.00 96.62 166 ARG A O 1
ATOM 1285 N N . ALA A 1 167 ? 5.918 5.483 -13.825 1.00 92.44 167 ALA A N 1
ATOM 1286 C CA . ALA A 1 167 ? 4.914 5.845 -12.827 1.00 92.44 167 ALA A CA 1
ATOM 1287 C C . ALA A 1 167 ? 4.234 4.617 -12.190 1.00 92.44 167 ALA A C 1
ATOM 1289 O O . ALA A 1 167 ? 3.908 4.632 -11.001 1.00 92.44 167 ALA A O 1
ATOM 1290 N N . ALA A 1 168 ? 4.000 3.555 -12.964 1.00 95.06 168 ALA A N 1
ATOM 1291 C CA . ALA A 1 168 ? 3.447 2.300 -12.468 1.00 95.06 168 ALA A CA 1
ATOM 1292 C C . ALA A 1 168 ? 4.458 1.546 -11.589 1.00 95.06 168 ALA A C 1
ATOM 1294 O O . ALA A 1 168 ? 4.084 1.098 -10.507 1.00 95.06 168 ALA A O 1
ATOM 1295 N N . HIS A 1 169 ? 5.731 1.485 -11.996 1.00 94.94 169 HIS A N 1
ATOM 1296 C CA . HIS A 1 169 ? 6.826 0.872 -11.230 1.00 94.94 169 HIS A CA 1
ATOM 1297 C C . HIS A 1 169 ? 7.045 1.533 -9.866 1.00 94.94 169 HIS A C 1
ATOM 1299 O O . HIS A 1 169 ? 7.177 0.848 -8.848 1.00 94.94 169 HIS A O 1
ATOM 1305 N N . GLU A 1 170 ? 7.045 2.868 -9.826 1.00 88.06 170 GLU A N 1
ATOM 1306 C CA . GLU A 1 170 ? 7.164 3.625 -8.577 1.00 88.06 170 GLU A CA 1
ATOM 1307 C C . GLU A 1 170 ? 5.999 3.306 -7.632 1.00 88.06 170 GLU A C 1
ATOM 1309 O O . GLU A 1 170 ? 6.221 2.898 -6.490 1.00 88.06 170 GLU A O 1
ATOM 1314 N N . ALA A 1 171 ? 4.760 3.401 -8.131 1.00 85.88 171 ALA A N 1
ATOM 1315 C CA . ALA A 1 171 ? 3.563 3.086 -7.357 1.00 85.88 171 ALA A CA 1
ATOM 1316 C C . ALA A 1 171 ? 3.546 1.625 -6.878 1.00 85.88 171 ALA A C 1
ATOM 1318 O O . ALA A 1 171 ? 3.098 1.342 -5.767 1.00 85.88 171 ALA A O 1
ATOM 1319 N N . TYR A 1 172 ? 4.048 0.693 -7.690 1.00 89.75 172 TYR A N 1
ATOM 1320 C CA . TYR A 1 172 ? 4.146 -0.712 -7.319 1.00 89.75 172 TYR A CA 1
ATOM 1321 C C . TYR A 1 172 ? 5.129 -0.925 -6.163 1.00 89.75 172 TYR A C 1
ATOM 1323 O O . TYR A 1 172 ? 4.770 -1.533 -5.154 1.00 89.75 172 TYR A O 1
ATOM 1331 N N . GLY A 1 173 ? 6.314 -0.314 -6.239 1.00 81.44 173 GLY A N 1
ATOM 1332 C CA . GLY A 1 173 ? 7.305 -0.338 -5.162 1.00 81.44 173 GLY A CA 1
ATOM 1333 C C . GLY A 1 173 ? 6.790 0.257 -3.850 1.00 81.44 173 GLY A C 1
ATOM 1334 O O . GLY A 1 173 ? 7.089 -0.274 -2.778 1.00 81.44 173 GLY A O 1
ATOM 1335 N N . GLU A 1 174 ? 5.971 1.311 -3.915 1.00 81.38 174 GLU A N 1
ATOM 1336 C CA . GLU A 1 174 ? 5.351 1.908 -2.726 1.00 81.38 174 GLU A CA 1
ATOM 1337 C C . GLU A 1 174 ? 4.347 0.947 -2.076 1.00 81.38 174 GLU A C 1
ATOM 1339 O O . GLU A 1 174 ? 4.353 0.760 -0.859 1.00 81.38 174 GLU A O 1
ATOM 1344 N N . VAL A 1 175 ? 3.505 0.296 -2.885 1.00 80.81 175 VAL A N 1
ATOM 1345 C CA . VAL A 1 175 ? 2.494 -0.668 -2.419 1.00 80.81 175 VAL A CA 1
ATOM 1346 C C . VAL A 1 175 ? 3.141 -1.930 -1.828 1.00 80.81 175 VAL A C 1
ATOM 1348 O O . VAL A 1 175 ? 2.597 -2.534 -0.895 1.00 80.81 175 VAL A O 1
ATOM 1351 N N . LEU A 1 176 ? 4.293 -2.346 -2.363 1.00 76.12 176 LEU A N 1
ATOM 1352 C CA . LEU A 1 176 ? 5.077 -3.466 -1.841 1.00 76.12 176 LEU A CA 1
ATOM 1353 C C . LEU A 1 176 ? 5.904 -3.100 -0.599 1.00 76.12 176 LEU A C 1
ATOM 1355 O O . LEU A 1 176 ? 6.301 -4.002 0.137 1.00 76.12 176 LEU A O 1
ATOM 1359 N N . GLY A 1 177 ? 6.103 -1.806 -0.324 1.00 71.69 177 GLY A N 1
ATOM 1360 C CA . GLY A 1 177 ? 6.938 -1.318 0.777 1.00 71.69 177 GLY A CA 1
ATOM 1361 C C . GLY A 1 177 ? 8.443 -1.375 0.485 1.00 71.69 177 GLY A C 1
ATOM 1362 O O . GLY A 1 177 ? 9.234 -1.448 1.422 1.00 71.69 177 GLY A O 1
ATOM 1363 N N . ILE A 1 178 ? 8.829 -1.376 -0.798 1.00 71.19 178 ILE A N 1
ATOM 1364 C CA . ILE A 1 178 ? 10.218 -1.476 -1.276 1.00 71.19 178 ILE A CA 1
ATOM 1365 C C . ILE A 1 178 ? 10.850 -0.085 -1.450 1.00 71.19 178 ILE A C 1
ATOM 1367 O O . ILE A 1 178 ? 11.973 0.143 -1.008 1.00 71.19 178 ILE A O 1
ATOM 1371 N N . THR A 1 179 ? 10.138 0.865 -2.068 1.00 63.72 179 THR A N 1
ATOM 1372 C CA . THR A 1 179 ? 10.664 2.216 -2.384 1.00 63.72 179 THR A CA 1
ATOM 1373 C C . THR A 1 179 ? 10.392 3.248 -1.292 1.00 63.72 179 THR A C 1
ATOM 1375 O O . THR A 1 179 ? 11.107 4.243 -1.176 1.00 63.72 179 THR A O 1
ATOM 1378 N N . LYS A 1 180 ? 9.399 2.990 -0.438 1.00 51.88 180 LYS A N 1
ATOM 1379 C CA . LYS A 1 180 ? 9.214 3.656 0.851 1.00 51.88 180 LYS A CA 1
ATOM 1380 C C . LYS A 1 180 ? 9.170 2.587 1.922 1.00 51.88 180 LYS A C 1
ATOM 1382 O O . LYS A 1 180 ? 8.327 1.693 1.858 1.00 51.88 180 LYS A O 1
ATOM 1387 N N . ALA A 1 181 ? 10.032 2.716 2.932 1.00 38.28 181 ALA A N 1
ATOM 1388 C CA . ALA A 1 181 ? 9.824 2.005 4.180 1.00 38.28 181 ALA A CA 1
ATOM 1389 C C . ALA A 1 181 ? 8.406 2.341 4.642 1.00 38.28 181 ALA A C 1
ATOM 1391 O O . ALA A 1 181 ? 8.085 3.510 4.874 1.00 38.28 181 ALA A O 1
ATOM 1392 N N . HIS A 1 182 ? 7.543 1.333 4.740 1.00 38.59 182 HIS A N 1
ATOM 1393 C CA . HIS A 1 182 ? 6.328 1.503 5.510 1.00 38.59 182 HIS A CA 1
ATOM 1394 C C . HIS A 1 182 ? 6.816 1.928 6.895 1.00 38.59 182 HIS A C 1
ATOM 1396 O O . HIS A 1 182 ? 7.551 1.168 7.532 1.00 38.59 182 HIS A O 1
ATOM 1402 N N . GLU A 1 183 ? 6.484 3.140 7.353 1.00 36.25 183 GLU A N 1
ATOM 1403 C CA . GLU A 1 183 ? 6.623 3.431 8.776 1.00 36.25 183 GLU A CA 1
ATOM 1404 C C . GLU A 1 183 ? 5.966 2.248 9.493 1.00 36.25 183 GLU A C 1
ATOM 1406 O O . GLU A 1 183 ? 4.806 1.909 9.201 1.00 36.25 183 GLU A O 1
ATOM 1411 N N . ALA A 1 184 ? 6.751 1.549 10.327 1.00 35.78 184 ALA A N 1
ATOM 1412 C CA . ALA A 1 184 ? 6.271 0.446 11.149 1.00 35.78 184 ALA A CA 1
ATOM 1413 C C . ALA A 1 184 ? 4.917 0.872 11.713 1.00 35.78 184 ALA A C 1
ATOM 1415 O O . ALA A 1 184 ? 4.838 1.998 12.202 1.00 35.78 184 ALA A O 1
ATOM 1416 N N . PRO A 1 185 ? 3.846 0.068 11.586 1.00 40.44 185 PRO A N 1
ATOM 1417 C CA . PRO A 1 185 ? 2.492 0.594 11.599 1.00 40.44 185 PRO A CA 1
ATOM 1418 C C . PRO A 1 185 ? 2.242 1.398 12.876 1.00 40.44 185 PRO A C 1
ATOM 1420 O O . PRO A 1 185 ? 1.898 0.849 13.926 1.00 40.44 185 PRO A O 1
ATOM 1423 N N . ALA A 1 186 ? 2.322 2.727 12.748 1.00 45.16 186 ALA A N 1
ATOM 1424 C CA . ALA A 1 186 ? 1.808 3.685 13.721 1.00 45.16 186 ALA A CA 1
ATOM 1425 C C . ALA A 1 186 ? 0.312 3.407 13.998 1.00 45.16 186 ALA A C 1
ATOM 1427 O O . ALA A 1 186 ? -0.246 3.782 15.027 1.00 45.16 186 ALA A O 1
ATOM 1428 N N . ASP A 1 187 ? -0.310 2.647 13.095 1.00 50.44 187 ASP A N 1
ATOM 1429 C CA . ASP A 1 187 ? -1.713 2.298 12.994 1.00 50.44 187 ASP A CA 1
ATOM 1430 C C . ASP A 1 187 ? -2.258 1.345 14.086 1.00 50.44 187 ASP A C 1
ATOM 1432 O O . ASP A 1 187 ? -3.466 1.337 14.340 1.00 50.44 187 ASP A O 1
ATOM 1436 N N . VAL A 1 188 ? -1.408 0.574 14.787 1.00 46.75 188 VAL A N 1
ATOM 1437 C CA . VAL A 1 188 ? -1.824 -0.164 16.007 1.00 46.75 188 VAL A CA 1
ATOM 1438 C C . VAL A 1 188 ? -1.554 0.666 17.265 1.00 46.75 188 VAL A C 1
ATOM 1440 O O . VAL A 1 188 ? -2.336 0.617 18.212 1.00 46.75 188 VAL A O 1
ATOM 1443 N N . ALA A 1 189 ? -0.489 1.472 17.279 1.00 55.00 189 ALA A N 1
ATOM 1444 C CA . ALA A 1 189 ? -0.164 2.343 18.408 1.00 55.00 189 ALA A CA 1
ATOM 1445 C C . ALA A 1 189 ? -1.211 3.453 18.618 1.00 55.00 189 ALA A C 1
ATOM 1447 O O . ALA A 1 189 ? -1.586 3.714 19.760 1.00 55.00 189 ALA A O 1
ATOM 1448 N N . ALA A 1 190 ? -1.755 4.023 17.536 1.00 68.25 190 ALA A N 1
ATOM 1449 C CA . ALA A 1 190 ? -2.700 5.144 17.581 1.00 68.25 190 ALA A CA 1
ATOM 1450 C C . ALA A 1 190 ? -4.013 4.850 18.334 1.00 68.25 190 ALA A C 1
ATOM 1452 O O . ALA A 1 190 ? -4.633 5.765 18.869 1.00 68.25 190 ALA A O 1
ATOM 1453 N N . LEU A 1 191 ? -4.442 3.583 18.401 1.00 80.69 191 LEU A N 1
ATOM 1454 C CA . LEU A 1 191 ? -5.664 3.187 19.114 1.00 80.69 191 LEU A CA 1
ATOM 1455 C C . LEU A 1 191 ? -5.405 2.542 20.475 1.00 80.69 191 LEU A C 1
ATOM 1457 O O . LEU A 1 191 ? -6.342 2.408 21.260 1.00 80.69 191 LEU A O 1
ATOM 1461 N N . ARG A 1 192 ? -4.158 2.156 20.776 1.00 84.75 192 ARG A N 1
ATOM 1462 C CA . ARG A 1 192 ? -3.811 1.543 22.068 1.00 84.75 192 ARG A CA 1
ATOM 1463 C C . ARG A 1 192 ? -4.060 2.500 23.226 1.00 84.75 192 ARG A C 1
ATOM 1465 O O . ARG A 1 192 ? -4.623 2.071 24.225 1.00 84.75 192 ARG A O 1
ATOM 1472 N N . GLU A 1 193 ? -3.654 3.763 23.090 1.00 89.69 193 GLU A N 1
ATOM 1473 C CA . GLU A 1 193 ? -3.845 4.767 24.145 1.00 89.69 193 GLU A CA 1
ATOM 1474 C C . GLU A 1 193 ? -5.335 5.073 24.379 1.00 89.69 193 GLU A C 1
ATOM 1476 O O . GLU A 1 193 ? -5.802 4.828 25.492 1.00 89.69 193 GLU A O 1
ATOM 1481 N N . PRO A 1 194 ? -6.137 5.444 23.354 1.00 89.56 194 PRO A N 1
ATOM 1482 C CA . PRO A 1 194 ? -7.570 5.682 23.548 1.00 89.56 194 PRO A CA 1
ATOM 1483 C C . PRO A 1 194 ? -8.338 4.464 24.078 1.00 89.56 194 PRO A C 1
ATOM 1485 O O . PRO A 1 194 ? -9.248 4.614 24.895 1.00 89.56 194 PRO A O 1
ATOM 1488 N N . LEU A 1 195 ? -7.973 3.249 23.646 1.00 92.19 195 LEU A N 1
ATOM 1489 C CA . LEU A 1 195 ? -8.593 2.024 24.149 1.00 92.19 195 LEU A CA 1
ATOM 1490 C C . LEU A 1 195 ? -8.254 1.797 25.626 1.00 92.19 195 LEU A C 1
ATOM 1492 O O . LEU A 1 195 ? -9.139 1.454 26.407 1.00 92.19 195 LEU A O 1
ATOM 1496 N N . ARG A 1 196 ? -6.996 2.015 26.027 1.00 93.25 196 ARG A N 1
ATOM 1497 C CA . ARG A 1 196 ? -6.577 1.885 27.428 1.00 93.25 196 ARG A CA 1
ATOM 1498 C C . ARG A 1 196 ? -7.304 2.886 28.321 1.00 93.25 196 ARG A C 1
ATOM 1500 O O . ARG A 1 196 ? -7.798 2.493 29.374 1.00 93.25 196 ARG A O 1
ATOM 1507 N N . GLU A 1 197 ? -7.417 4.141 27.891 1.00 94.88 197 GLU A N 1
ATOM 1508 C CA . GLU A 1 197 ? -8.155 5.179 28.620 1.00 94.88 197 GLU A CA 1
ATOM 1509 C C . GLU A 1 197 ? -9.644 4.832 28.774 1.00 94.88 197 GLU A C 1
ATOM 1511 O O . GLU A 1 197 ? -10.208 4.982 29.860 1.00 94.88 197 GLU A O 1
ATOM 1516 N N . LEU A 1 198 ? -10.288 4.325 27.714 1.00 96.19 198 LEU A N 1
ATOM 1517 C CA . LEU A 1 198 ? -11.684 3.888 27.772 1.00 96.19 198 LEU A CA 1
ATOM 1518 C C . LEU A 1 198 ? -11.873 2.709 28.737 1.00 96.19 198 LEU A C 1
ATOM 1520 O O . LEU A 1 198 ? -12.765 2.752 29.583 1.00 96.19 198 LEU A O 1
ATOM 1524 N N . VAL A 1 199 ? -11.017 1.688 28.655 1.00 95.44 199 VAL A N 1
ATOM 1525 C CA . VAL A 1 199 ? -11.070 0.517 29.547 1.00 95.44 199 VAL A CA 1
ATOM 1526 C C . VAL A 1 199 ? -10.823 0.916 31.005 1.00 95.44 199 VAL A C 1
ATOM 1528 O O . VAL A 1 199 ? -11.509 0.414 31.895 1.00 95.44 199 VAL A O 1
ATOM 1531 N N . SER A 1 200 ? -9.908 1.857 31.261 1.00 94.81 200 SER A N 1
ATOM 1532 C CA . SER A 1 200 ? -9.673 2.395 32.606 1.00 94.81 200 SER A CA 1
ATOM 1533 C C . SER A 1 200 ? -10.904 3.126 33.145 1.00 94.81 200 SER A C 1
ATOM 1535 O O . SER A 1 200 ? -11.334 2.854 34.262 1.00 94.81 200 SER A O 1
ATOM 1537 N N . ALA A 1 201 ? -11.528 3.991 32.337 1.00 96.50 201 ALA A N 1
ATOM 1538 C CA . ALA A 1 201 ? -12.732 4.717 32.740 1.00 96.50 201 ALA A CA 1
ATOM 1539 C C . ALA A 1 201 ? -13.919 3.779 33.027 1.00 96.50 201 ALA A C 1
ATOM 1541 O O . ALA A 1 201 ? -14.704 4.042 33.939 1.00 96.50 201 ALA A O 1
ATOM 1542 N N . ILE A 1 202 ? -14.044 2.680 32.269 1.00 96.06 202 ILE A N 1
ATOM 1543 C CA . ILE A 1 202 ? -15.013 1.614 32.556 1.00 96.06 202 ILE A CA 1
ATOM 1544 C C . ILE A 1 202 ? -14.711 1.001 33.927 1.00 96.06 202 ILE A C 1
ATOM 1546 O O . ILE A 1 202 ? -15.613 0.928 34.755 1.00 96.06 202 ILE A O 1
ATOM 1550 N N . GLY A 1 203 ? -13.457 0.632 34.206 1.00 95.12 203 GLY A N 1
ATOM 1551 C CA . GLY A 1 203 ? -13.050 0.100 35.512 1.00 95.12 203 GLY A CA 1
ATOM 1552 C C . GLY A 1 203 ? -13.408 1.026 36.681 1.00 95.12 203 GLY A C 1
ATOM 1553 O O . GLY A 1 203 ? -14.034 0.587 37.646 1.00 95.12 203 GLY A O 1
ATOM 1554 N N . ASP A 1 204 ? -13.106 2.320 36.563 1.00 95.25 204 ASP A N 1
ATOM 1555 C CA . ASP A 1 204 ? -13.444 3.316 37.589 1.00 95.25 204 ASP A CA 1
ATOM 1556 C C . ASP A 1 204 ? -14.960 3.430 37.810 1.00 95.25 204 ASP A C 1
ATOM 1558 O O . ASP A 1 204 ? -15.426 3.594 38.941 1.00 95.25 204 ASP A O 1
ATOM 1562 N N . TYR A 1 205 ? -15.752 3.335 36.737 1.00 95.94 205 TYR A N 1
ATOM 1563 C CA . TYR A 1 205 ? -17.210 3.320 36.830 1.00 95.94 205 TYR A CA 1
ATOM 1564 C C . TYR A 1 205 ? -17.723 2.091 37.584 1.00 95.94 205 TYR A C 1
ATOM 1566 O O . TYR A 1 205 ? -18.506 2.252 38.522 1.00 95.94 205 TYR A O 1
ATOM 1574 N N . LEU A 1 206 ? -17.242 0.891 37.242 1.00 95.00 206 LEU A N 1
ATOM 1575 C CA . LEU A 1 206 ? -17.622 -0.350 37.924 1.00 95.00 206 LEU A CA 1
ATOM 1576 C C . LEU A 1 206 ? -17.325 -0.270 39.430 1.00 95.00 206 LEU A C 1
ATOM 1578 O O . LEU A 1 206 ? -18.184 -0.602 40.247 1.00 95.00 206 LEU A O 1
ATOM 1582 N N . LEU A 1 207 ? -16.153 0.255 39.809 1.00 95.00 207 LEU A N 1
ATOM 1583 C CA . LEU A 1 207 ? -15.780 0.443 41.213 1.00 95.00 207 LEU A CA 1
ATOM 1584 C C . LEU A 1 207 ? -16.703 1.424 41.947 1.00 95.00 207 LEU A C 1
ATOM 1586 O O . LEU A 1 207 ? -17.057 1.171 43.096 1.00 95.00 207 LEU A O 1
ATOM 1590 N N . GLN A 1 208 ? -17.139 2.512 41.303 1.00 95.31 208 GLN A N 1
ATOM 1591 C CA . GLN A 1 208 ? -18.111 3.436 41.906 1.00 95.31 208 GLN A CA 1
ATOM 1592 C C . GLN A 1 208 ? -19.493 2.804 42.084 1.00 95.31 208 GLN A C 1
ATOM 1594 O O . GLN A 1 208 ? -20.187 3.130 43.047 1.00 95.31 208 GLN A O 1
ATOM 1599 N N . VAL A 1 209 ? -19.896 1.896 41.190 1.00 93.75 209 VAL A N 1
ATOM 1600 C CA . VAL A 1 209 ? -21.152 1.156 41.350 1.00 93.75 209 VAL A CA 1
ATOM 1601 C C . VAL A 1 209 ? -21.060 0.177 42.517 1.00 93.75 209 VAL A C 1
ATOM 1603 O O . VAL A 1 209 ? -21.937 0.172 43.377 1.00 93.75 209 VAL A O 1
ATOM 1606 N N . VAL A 1 210 ? -19.967 -0.585 42.600 1.00 93.75 210 VAL A N 1
ATOM 1607 C CA . VAL A 1 210 ? -19.699 -1.508 43.713 1.00 93.75 210 VAL A CA 1
ATOM 1608 C C . VAL A 1 210 ? -19.613 -0.771 45.052 1.00 93.75 210 VAL A C 1
ATOM 1610 O O . VAL A 1 210 ? -20.185 -1.231 46.035 1.00 93.75 210 VAL A O 1
ATOM 1613 N N . ALA A 1 211 ? -18.949 0.387 45.100 1.00 92.44 211 ALA A N 1
ATOM 1614 C CA . ALA A 1 211 ? -18.825 1.194 46.314 1.00 92.44 211 ALA A CA 1
ATOM 1615 C C . ALA A 1 211 ? -20.168 1.756 46.816 1.00 92.44 211 ALA A C 1
ATOM 1617 O O . ALA A 1 211 ? -20.289 2.086 47.992 1.00 92.44 211 ALA A O 1
ATOM 1618 N N . GLY A 1 212 ? -21.173 1.868 45.940 1.00 89.62 212 GLY A N 1
ATOM 1619 C CA . GLY A 1 212 ? -22.526 2.290 46.303 1.00 89.62 212 GLY A CA 1
ATOM 1620 C C . GLY A 1 212 ? -23.399 1.181 46.899 1.00 89.62 212 GLY A C 1
ATOM 1621 O O . GLY A 1 212 ? -24.538 1.458 47.270 1.00 89.62 212 GLY A O 1
ATOM 1622 N N . VAL A 1 213 ? -22.907 -0.060 46.970 1.00 91.25 213 VAL A N 1
ATOM 1623 C CA . VAL A 1 213 ? -23.664 -1.195 47.511 1.00 91.25 213 VAL A CA 1
ATOM 1624 C C . VAL A 1 213 ? -23.616 -1.200 49.034 1.00 91.25 213 VAL A C 1
ATOM 1626 O O . VAL A 1 213 ? -22.559 -1.371 49.636 1.00 91.25 213 VAL A O 1
ATOM 1629 N N . ASP A 1 214 ? -24.793 -1.130 49.645 1.00 89.94 214 ASP A N 1
ATOM 1630 C CA . ASP A 1 214 ? -25.010 -1.372 51.065 1.00 89.94 214 ASP A CA 1
ATOM 1631 C C . ASP A 1 214 ? -25.792 -2.686 51.239 1.00 89.94 214 ASP A C 1
ATOM 1633 O O . ASP A 1 214 ? -26.945 -2.829 50.828 1.00 89.94 214 ASP A O 1
ATOM 1637 N N . ARG A 1 215 ? -25.147 -3.688 51.848 1.00 85.19 215 ARG A N 1
ATOM 1638 C CA . ARG A 1 215 ? -25.700 -5.046 52.007 1.00 85.19 215 ARG A CA 1
ATOM 1639 C C . ARG A 1 215 ? -26.885 -5.117 52.967 1.00 85.19 215 ARG A C 1
ATOM 1641 O O . ARG A 1 215 ? -27.610 -6.117 52.942 1.00 85.19 215 ARG A O 1
ATOM 1648 N N . GLU A 1 216 ? -27.069 -4.095 53.796 1.00 86.56 216 GLU A N 1
ATOM 1649 C CA . GLU A 1 216 ? -28.213 -3.954 54.696 1.00 86.56 216 GLU A CA 1
ATOM 1650 C C . GLU A 1 216 ? -29.395 -3.254 54.012 1.00 86.56 216 GLU A C 1
ATOM 1652 O O . GLU A 1 216 ? -30.513 -3.279 54.529 1.00 86.56 216 GLU A O 1
ATOM 1657 N N . ARG A 1 217 ? -29.171 -2.706 52.809 1.00 87.81 217 ARG A N 1
ATOM 1658 C CA . ARG A 1 217 ? -30.149 -1.991 51.986 1.00 87.81 217 ARG A CA 1
ATOM 1659 C C . ARG A 1 217 ? -30.381 -2.704 50.645 1.00 87.81 217 ARG A C 1
ATOM 1661 O O . ARG A 1 217 ? -29.698 -2.406 49.655 1.00 87.81 217 ARG A O 1
ATOM 1668 N N . PRO A 1 218 ? -31.337 -3.655 50.577 1.00 87.56 218 PRO A N 1
ATOM 1669 C CA . PRO A 1 218 ? -31.595 -4.494 49.402 1.00 87.56 218 PRO A CA 1
ATOM 1670 C C . PRO A 1 218 ? -31.787 -3.735 48.083 1.00 87.56 218 PRO A C 1
ATOM 1672 O O . PRO A 1 218 ? -31.438 -4.247 47.020 1.00 87.56 218 PRO A O 1
ATOM 1675 N N . GLU A 1 219 ? -32.335 -2.525 48.138 1.00 88.75 219 GLU A N 1
ATOM 1676 C CA . GLU A 1 219 ? -32.547 -1.651 46.988 1.00 88.75 219 GLU A CA 1
ATOM 1677 C C . GLU A 1 219 ? -31.232 -1.213 46.330 1.00 88.75 219 GLU A C 1
ATOM 1679 O O . GLU A 1 219 ? -31.150 -1.157 45.104 1.00 88.75 219 GLU A O 1
ATOM 1684 N N . THR A 1 220 ? -30.172 -0.996 47.117 1.00 90.06 220 THR A N 1
ATOM 1685 C CA . THR A 1 220 ? -28.853 -0.614 46.588 1.00 90.06 220 THR A CA 1
ATOM 1686 C C . THR A 1 220 ? -28.192 -1.787 45.865 1.00 90.06 220 THR A C 1
ATOM 1688 O O . THR A 1 220 ? -27.591 -1.612 44.806 1.00 90.06 220 THR A O 1
ATOM 1691 N N . VAL A 1 221 ? -28.391 -3.013 46.368 1.00 90.75 221 VAL A N 1
ATOM 1692 C CA . VAL A 1 221 ? -27.927 -4.249 45.721 1.00 90.75 221 VAL A CA 1
ATOM 1693 C C . VAL A 1 221 ? -28.642 -4.467 44.386 1.00 90.75 221 VAL A C 1
ATOM 1695 O O . VAL A 1 221 ? -28.010 -4.832 43.394 1.00 90.75 221 VAL A O 1
ATOM 1698 N N . GLN A 1 222 ? -29.957 -4.244 44.340 1.00 90.00 222 GLN A N 1
ATOM 1699 C CA . GLN A 1 222 ? -30.741 -4.363 43.107 1.00 90.00 222 GLN A CA 1
ATOM 1700 C C . GLN A 1 222 ? -30.344 -3.299 42.079 1.00 90.00 222 GLN A C 1
ATOM 1702 O O . GLN A 1 222 ? -30.144 -3.635 40.912 1.00 90.00 222 GLN A O 1
ATOM 1707 N N . SER A 1 223 ? -30.167 -2.050 42.519 1.00 89.81 223 SER A N 1
ATOM 1708 C CA . SER A 1 223 ? -29.715 -0.942 41.672 1.00 89.81 223 SER A CA 1
ATOM 1709 C C . SER A 1 223 ? -28.334 -1.224 41.066 1.00 89.81 223 SER A C 1
ATOM 1711 O O . SER A 1 223 ? -28.156 -1.134 39.851 1.00 89.81 223 SER A O 1
ATOM 1713 N N . ALA A 1 224 ? -27.377 -1.695 41.875 1.00 91.56 224 ALA A N 1
ATOM 1714 C CA . ALA A 1 224 ? -26.051 -2.074 41.392 1.00 91.56 224 ALA A CA 1
ATOM 1715 C C . ALA A 1 224 ? -26.088 -3.247 40.402 1.00 91.56 224 ALA A C 1
ATOM 1717 O O . ALA A 1 224 ? -25.421 -3.197 39.373 1.00 91.56 224 ALA A O 1
ATOM 1718 N N . ARG A 1 225 ? -26.891 -4.289 40.660 1.00 91.00 225 ARG A N 1
ATOM 1719 C CA . ARG A 1 225 ? -27.059 -5.407 39.713 1.00 91.00 225 ARG A CA 1
ATOM 1720 C C . ARG A 1 225 ? -27.644 -4.953 38.381 1.00 91.00 225 ARG A C 1
ATOM 1722 O O . ARG A 1 225 ? -27.198 -5.433 37.349 1.00 91.00 225 ARG A O 1
ATOM 1729 N N . ALA A 1 226 ? -28.614 -4.040 38.395 1.00 90.75 226 ALA A N 1
ATOM 1730 C CA . ALA A 1 226 ? -29.177 -3.485 37.169 1.00 90.75 226 ALA A CA 1
ATOM 1731 C C . ALA A 1 226 ? -28.129 -2.676 36.384 1.00 90.75 226 ALA A C 1
ATOM 1733 O O . ALA A 1 226 ? -28.020 -2.830 35.170 1.00 90.75 226 ALA A O 1
ATOM 1734 N N . ALA A 1 227 ? -27.319 -1.875 37.081 1.00 91.25 227 ALA A N 1
ATOM 1735 C CA . ALA A 1 227 ? -26.258 -1.067 36.481 1.00 91.25 227 ALA A CA 1
ATOM 1736 C C . ALA A 1 227 ? -25.086 -1.889 35.912 1.00 91.25 227 ALA A C 1
ATOM 1738 O O . ALA A 1 227 ? -24.428 -1.436 34.976 1.00 91.25 227 ALA A O 1
ATOM 1739 N N . LEU A 1 228 ? -24.821 -3.069 36.483 1.00 92.31 228 LEU A N 1
ATOM 1740 C CA . LEU A 1 228 ? -23.725 -3.982 36.123 1.00 92.31 228 LEU A CA 1
ATOM 1741 C C . LEU A 1 228 ? -24.177 -5.180 35.271 1.00 92.31 228 LEU A C 1
ATOM 1743 O O . LEU A 1 228 ? -23.379 -6.076 35.020 1.00 92.31 228 LEU A O 1
ATOM 1747 N N . ALA A 1 229 ? -25.455 -5.236 34.886 1.00 90.75 229 ALA A N 1
ATOM 1748 C CA . ALA A 1 229 ? -25.991 -6.313 34.058 1.00 90.75 229 ALA A CA 1
ATOM 1749 C C . ALA A 1 229 ? -25.382 -6.394 32.641 1.00 90.75 229 ALA A C 1
ATOM 1751 O O . ALA A 1 229 ? -25.281 -7.519 32.145 1.00 90.75 229 ALA A O 1
ATOM 1752 N N . PRO A 1 230 ? -25.030 -5.271 31.974 1.00 88.75 230 PRO A N 1
ATOM 1753 C CA . PRO A 1 230 ? -24.315 -5.309 30.697 1.00 88.75 230 PRO A CA 1
ATOM 1754 C C . PRO A 1 230 ? -22.910 -5.911 30.796 1.00 88.75 230 PRO A C 1
ATOM 1756 O O . PRO A 1 230 ? -22.554 -6.686 29.880 1.00 88.75 230 PRO A O 1
#

Nearest PDB structures (foldseek):
  4tx5-assembly1_A  TM=1.795E-01  e=1.463E+00  Homo sapiens
  1cnt-assembly2_3  TM=2.198E-01  e=7.160E+00  Homo sapiens
  7u8r-assembly1_h  TM=1.941E-01  e=6.224E+00  Sus scrofa

Solvent-accessible surface area (backbone atoms only — not comparable to full-atom values): 12602 Å² total; per-residue (Å²): 132,85,80,64,60,91,80,82,63,73,80,47,76,55,60,78,95,66,56,72,68,54,46,50,52,49,50,53,44,38,61,72,30,55,53,95,84,54,48,74,62,33,54,51,28,45,52,46,31,53,51,31,42,52,50,35,50,50,50,51,48,50,48,53,49,64,67,61,44,83,66,68,52,57,63,72,54,23,50,52,44,32,48,49,27,50,50,54,38,48,52,38,34,50,59,41,35,70,45,61,43,93,86,34,68,65,10,55,56,24,47,50,48,41,55,75,77,31,73,73,58,69,60,59,74,73,47,59,72,71,57,25,50,50,52,53,49,51,54,53,45,55,39,65,74,34,62,65,60,38,52,51,49,32,75,63,55,38,63,66,41,61,50,44,32,54,57,26,49,53,53,31,29,45,56,72,40,72,77,37,76,64,72,74,68,60,78,60,59,70,51,49,59,43,46,49,52,29,48,48,30,47,29,54,27,44,47,36,42,58,71,59,48,40,62,92,40,61,67,36,47,52,48,36,50,58,33,64,64,113

Organism: Sorangium cellulosum (NCBI:txid56)